Protein AF-A0A0C9RS39-F1 (afdb_monomer_lite)

Structure (mmCIF, N/CA/C/O backbone):
data_AF-A0A0C9RS39-F1
#
_entry.id   AF-A0A0C9RS39-F1
#
loop_
_atom_site.group_PDB
_atom_site.id
_atom_site.type_symbol
_atom_site.label_atom_id
_atom_site.label_alt_id
_atom_site.label_comp_id
_atom_site.label_asym_id
_atom_site.label_entity_id
_atom_site.label_seq_id
_atom_site.pdbx_PDB_ins_code
_atom_site.Cartn_x
_atom_site.Cartn_y
_atom_site.Cartn_z
_atom_site.occupancy
_atom_site.B_iso_or_equiv
_atom_site.auth_seq_id
_atom_site.auth_comp_id
_atom_site.auth_asym_id
_atom_site.auth_atom_id
_atom_site.pdbx_PDB_model_num
ATOM 1 N N . PHE A 1 1 ? -36.075 1.864 20.913 1.00 51.53 1 PHE A N 1
ATOM 2 C CA . PHE A 1 1 ? -35.575 1.279 22.172 1.00 51.53 1 PHE A CA 1
ATOM 3 C C . PHE A 1 1 ? -34.603 2.261 22.805 1.00 51.53 1 PHE A C 1
ATOM 5 O O . PHE A 1 1 ? -33.706 2.711 22.101 1.00 51.53 1 PHE A O 1
ATOM 12 N N . SER A 1 2 ? -34.822 2.663 24.062 1.00 72.00 2 SER A N 1
ATOM 13 C CA . SER A 1 2 ? -33.931 3.601 24.761 1.00 72.00 2 SER A CA 1
ATOM 14 C C . SER A 1 2 ? -32.794 2.832 25.431 1.00 72.00 2 SER A C 1
ATOM 16 O O . SER A 1 2 ? -33.039 1.913 26.204 1.00 72.00 2 SER A O 1
ATOM 18 N N . LEU A 1 3 ? -31.547 3.194 25.126 1.00 74.69 3 LEU A N 1
ATOM 19 C CA . LEU A 1 3 ? -30.353 2.599 25.745 1.00 74.69 3 LEU A CA 1
ATOM 20 C C . LEU A 1 3 ? -30.045 3.227 27.116 1.00 74.69 3 LEU A C 1
ATOM 22 O O . LEU A 1 3 ? -29.186 2.742 27.846 1.00 74.69 3 LEU A O 1
ATOM 26 N N . GLU A 1 4 ? -30.758 4.294 27.486 1.00 72.69 4 GLU A N 1
ATOM 27 C CA . GLU A 1 4 ? -30.531 5.074 28.711 1.00 72.69 4 GLU A CA 1
ATOM 28 C C . GLU A 1 4 ? -30.928 4.336 30.000 1.00 72.69 4 GLU A C 1
ATOM 30 O O . GLU A 1 4 ? -30.542 4.741 31.101 1.00 72.69 4 GLU A O 1
ATOM 35 N N . GLU A 1 5 ? -31.668 3.234 29.873 1.00 73.75 5 GLU A N 1
ATOM 36 C CA . GLU A 1 5 ? -32.072 2.377 30.992 1.00 73.75 5 GLU A CA 1
ATOM 37 C C . GLU A 1 5 ? -30.906 1.511 31.509 1.00 73.75 5 GLU A C 1
ATOM 39 O O . GLU A 1 5 ? -30.880 1.137 32.681 1.00 73.75 5 GLU A O 1
ATOM 44 N N . TYR A 1 6 ? -29.879 1.278 30.683 1.00 73.31 6 TYR A N 1
ATOM 45 C CA . TYR A 1 6 ? -28.707 0.460 31.012 1.00 73.31 6 TYR A CA 1
ATOM 46 C C . TYR A 1 6 ? -27.634 1.299 31.722 1.00 73.31 6 TYR A C 1
ATOM 48 O O . TYR A 1 6 ? -26.642 1.741 31.129 1.00 73.31 6 TYR A O 1
ATOM 56 N N . LYS A 1 7 ? -27.843 1.557 33.019 1.00 76.81 7 LYS A N 1
ATOM 57 C CA . LYS A 1 7 ? -26.974 2.447 33.812 1.00 76.81 7 LYS A CA 1
ATOM 58 C C . LYS A 1 7 ? -25.771 1.734 34.423 1.00 76.81 7 LYS A C 1
ATOM 60 O O . LYS A 1 7 ? -24.690 2.328 34.473 1.00 76.81 7 LYS A O 1
ATOM 65 N N . SER A 1 8 ? -25.926 0.489 34.878 1.00 84.75 8 SER A N 1
ATOM 66 C CA . SER A 1 8 ? -24.838 -0.224 35.553 1.00 84.75 8 SER A CA 1
ATOM 67 C C . SER A 1 8 ? -23.840 -0.836 34.563 1.00 84.75 8 SER A C 1
ATOM 69 O O . SER A 1 8 ? -24.137 -1.061 33.390 1.00 84.75 8 SER A O 1
ATOM 71 N N . LEU A 1 9 ? -22.622 -1.117 35.038 1.00 81.50 9 LEU A N 1
ATOM 72 C CA . LEU A 1 9 ? -21.605 -1.809 34.239 1.00 81.50 9 LEU A CA 1
ATOM 73 C C . LEU A 1 9 ? -22.062 -3.221 33.837 1.00 81.50 9 LEU A C 1
ATOM 75 O O . LEU A 1 9 ? -21.747 -3.674 32.740 1.00 81.50 9 LEU A O 1
ATOM 79 N N . VAL A 1 10 ? -22.804 -3.896 34.719 1.00 85.38 10 VAL A N 1
ATOM 80 C CA . VAL A 1 10 ? -23.335 -5.244 34.483 1.00 85.38 10 VAL A CA 1
ATOM 81 C C . VAL A 1 10 ? -24.375 -5.205 33.369 1.00 85.38 10 VAL A C 1
ATOM 83 O O . VAL A 1 10 ? -24.269 -5.981 32.425 1.00 85.38 10 VAL A O 1
ATOM 86 N N . ASP A 1 11 ? -25.294 -4.238 33.411 1.00 87.50 11 ASP A N 1
ATOM 87 C CA . ASP A 1 11 ? -26.327 -4.074 32.381 1.00 87.50 11 ASP A CA 1
ATOM 88 C C . ASP A 1 11 ? -25.699 -3.801 31.012 1.00 87.50 11 ASP A C 1
ATOM 90 O O . ASP A 1 11 ? -26.093 -4.393 30.012 1.00 87.50 11 ASP A O 1
ATOM 94 N N . LYS A 1 12 ? -24.662 -2.955 30.970 1.00 88.56 12 LYS A N 1
ATOM 95 C CA . LYS A 1 12 ? -23.914 -2.651 29.741 1.00 88.56 12 LYS A CA 1
ATOM 96 C C . LYS A 1 12 ? -23.164 -3.862 29.191 1.00 88.56 12 LYS A C 1
ATOM 98 O O . LYS A 1 12 ? -23.100 -4.027 27.975 1.00 88.56 12 LYS A O 1
ATOM 103 N N . LYS A 1 13 ? -22.609 -4.709 30.064 1.00 89.44 13 LYS A N 1
ATOM 104 C CA . LYS A 1 13 ? -21.942 -5.957 29.669 1.00 89.44 13 LYS A CA 1
ATOM 105 C C . LYS A 1 13 ? -22.950 -6.945 29.081 1.00 89.44 13 LYS A C 1
ATOM 107 O O . LYS A 1 13 ? -22.744 -7.412 27.967 1.00 89.44 13 LYS A O 1
ATOM 112 N N . SER A 1 14 ? -24.064 -7.171 29.776 1.00 90.19 14 SER A N 1
ATOM 113 C CA . SER A 1 14 ? -25.147 -8.047 29.317 1.00 90.19 14 SER A CA 1
ATOM 114 C C . SER A 1 14 ? -25.767 -7.563 28.006 1.00 90.19 14 SER A C 1
ATOM 116 O O . SER A 1 14 ? -26.040 -8.369 27.122 1.00 90.19 14 SER A O 1
ATOM 118 N N . LEU A 1 15 ? -25.947 -6.249 27.846 1.00 91.62 15 LEU A N 1
ATOM 119 C CA . LEU A 1 15 ? -26.448 -5.649 26.611 1.00 91.62 15 LEU A CA 1
ATOM 120 C C . LEU A 1 15 ? -25.491 -5.882 25.436 1.00 91.62 15 LEU A C 1
ATOM 122 O O . LEU A 1 15 ? -25.935 -6.208 24.337 1.00 91.62 15 LEU A O 1
ATOM 126 N N . LEU A 1 16 ? -24.183 -5.734 25.662 1.00 91.81 16 LEU A N 1
ATOM 127 C CA . LEU A 1 16 ? -23.173 -6.000 24.641 1.00 91.81 16 LEU A CA 1
ATOM 128 C C . LEU A 1 16 ? -23.126 -7.488 24.270 1.00 91.81 16 LEU A C 1
ATOM 130 O O . LEU A 1 16 ? -23.078 -7.810 23.087 1.00 91.81 16 LEU A O 1
ATOM 134 N N . ASP A 1 17 ? -23.206 -8.383 25.255 1.00 92.88 17 ASP A N 1
ATOM 135 C CA . ASP A 1 17 ? -23.253 -9.832 25.028 1.00 92.88 17 ASP A CA 1
ATOM 136 C C . ASP A 1 17 ? -24.509 -10.240 24.241 1.00 92.88 17 ASP A C 1
ATOM 138 O O . ASP A 1 17 ? -24.419 -11.018 23.291 1.00 92.88 17 ASP A O 1
ATOM 142 N N . ALA A 1 18 ? -25.667 -9.655 24.562 1.00 91.81 18 ALA A N 1
ATOM 143 C CA . ALA A 1 18 ? -26.906 -9.874 23.820 1.00 91.81 18 ALA A CA 1
ATOM 144 C C . ALA A 1 18 ? -26.825 -9.345 22.377 1.00 91.81 18 ALA A C 1
ATOM 146 O O . ALA A 1 18 ? -27.299 -10.004 21.449 1.00 91.81 18 ALA A O 1
ATOM 147 N N . ALA A 1 19 ? -26.198 -8.184 22.164 1.00 92.69 19 ALA A N 1
ATOM 148 C CA . ALA A 1 19 ? -25.992 -7.635 20.827 1.00 92.69 19 ALA A CA 1
ATOM 149 C C . ALA A 1 19 ? -25.075 -8.532 19.983 1.00 92.69 19 ALA A C 1
ATOM 151 O O . ALA A 1 19 ? -25.395 -8.805 18.827 1.00 92.69 19 ALA A O 1
ATOM 152 N N . ILE A 1 20 ? -23.989 -9.052 20.564 1.00 93.31 20 ILE A N 1
ATOM 153 C CA . ILE A 1 20 ? -23.100 -10.012 19.892 1.00 93.31 20 ILE A CA 1
ATOM 154 C C . ILE A 1 20 ? -23.863 -11.298 19.553 1.00 93.31 20 ILE A C 1
ATOM 156 O O . ILE A 1 20 ? -23.821 -11.745 18.409 1.00 93.31 20 ILE A O 1
ATOM 160 N N . ALA A 1 21 ? -24.631 -11.844 20.502 1.00 93.62 21 ALA A N 1
ATOM 161 C CA . ALA A 1 21 ? -25.434 -13.050 20.291 1.00 93.62 21 ALA A CA 1
ATOM 162 C C . ALA A 1 21 ? -26.499 -12.886 19.191 1.00 93.62 21 ALA A C 1
ATOM 164 O O . ALA A 1 21 ? -26.874 -13.865 18.549 1.00 93.62 21 ALA A O 1
ATOM 165 N N . SER A 1 22 ? -26.968 -11.658 18.943 1.00 92.38 22 SER A N 1
ATOM 166 C CA . SER A 1 22 ? -27.910 -11.371 17.854 1.00 92.38 22 SER A CA 1
ATOM 167 C C . SER A 1 22 ? -27.291 -11.474 16.454 1.00 92.38 22 SER A C 1
ATOM 169 O O . SER A 1 22 ? -28.028 -11.564 15.475 1.00 92.38 22 SER A O 1
ATOM 171 N N . GLY A 1 23 ? -25.957 -11.405 16.336 1.00 88.94 23 GLY A N 1
ATOM 172 C CA . GLY A 1 23 ? -25.239 -11.398 15.056 1.00 88.94 23 GLY A CA 1
ATOM 173 C C . GLY A 1 23 ? -25.479 -10.158 14.181 1.00 88.94 23 GLY A C 1
ATOM 174 O O . GLY A 1 23 ? -24.976 -10.094 13.061 1.00 88.94 23 GLY A O 1
ATOM 175 N N . ASN A 1 24 ? -26.239 -9.166 14.655 1.00 91.81 24 ASN A N 1
ATOM 176 C CA . ASN A 1 24 ? -26.554 -7.962 13.895 1.00 91.81 24 ASN A CA 1
ATOM 177 C C . ASN A 1 24 ? -25.464 -6.892 14.093 1.00 91.81 24 ASN A C 1
ATOM 179 O O . ASN A 1 24 ? -25.336 -6.313 15.172 1.00 91.81 24 ASN A O 1
ATOM 183 N N . GLY A 1 25 ? -24.709 -6.601 13.028 1.00 89.94 25 GLY A N 1
ATOM 184 C CA . GLY A 1 25 ? -23.614 -5.624 13.046 1.00 89.94 25 GLY A CA 1
ATOM 185 C C . GLY A 1 25 ? -24.035 -4.209 13.457 1.00 89.94 25 GLY A C 1
ATOM 186 O O . GLY A 1 25 ? -23.303 -3.555 14.200 1.00 89.94 25 GLY A O 1
ATOM 187 N N . ASP A 1 26 ? -25.230 -3.760 13.064 1.00 91.75 26 ASP A N 1
ATOM 188 C CA . ASP A 1 26 ? -25.754 -2.444 13.448 1.00 91.75 26 ASP A CA 1
ATOM 189 C C . ASP A 1 26 ? -26.098 -2.406 14.938 1.00 91.75 26 ASP A C 1
ATOM 191 O O . ASP A 1 26 ? -25.782 -1.436 15.630 1.00 91.75 26 ASP A O 1
ATOM 195 N N . ALA A 1 27 ? -26.696 -3.482 15.460 1.00 92.69 27 ALA A N 1
ATOM 196 C CA . ALA A 1 27 ? -27.004 -3.600 16.883 1.00 92.69 27 ALA A CA 1
ATOM 197 C C . ALA A 1 27 ? -25.723 -3.607 17.730 1.00 92.69 27 ALA A C 1
ATOM 199 O O . ALA A 1 27 ? -25.635 -2.881 18.724 1.00 92.69 27 ALA A O 1
ATOM 200 N N . ILE A 1 28 ? -24.709 -4.368 17.303 1.00 94.38 28 ILE A N 1
ATOM 201 C CA . ILE A 1 28 ? -23.386 -4.392 17.937 1.00 94.38 28 ILE A CA 1
ATOM 202 C C . ILE A 1 28 ? -22.782 -2.985 17.926 1.00 94.38 28 ILE A C 1
ATOM 204 O O . ILE A 1 28 ? -22.379 -2.493 18.979 1.00 94.38 28 ILE A O 1
ATOM 208 N N . LEU A 1 29 ? -22.768 -2.304 16.776 1.00 94.25 29 LEU A N 1
ATOM 209 C CA . LEU A 1 29 ? -22.191 -0.967 16.654 1.00 94.25 29 LEU A CA 1
ATOM 210 C C . LEU A 1 29 ? -22.893 0.052 17.559 1.00 94.25 29 LEU A C 1
ATOM 212 O O . LEU A 1 29 ? -22.227 0.804 18.269 1.00 94.25 29 LEU A O 1
ATOM 216 N N . ILE A 1 30 ? -24.227 0.069 17.563 1.00 92.81 30 ILE A N 1
ATOM 217 C CA . ILE A 1 30 ? -25.024 0.981 18.393 1.00 92.81 30 ILE A CA 1
ATOM 218 C C . ILE A 1 30 ? -24.679 0.803 19.876 1.00 92.81 30 ILE A C 1
ATOM 220 O O . ILE A 1 30 ? -24.438 1.788 20.581 1.00 92.81 30 ILE A O 1
ATOM 224 N N . VAL A 1 31 ? -24.615 -0.445 20.348 1.00 92.62 31 VAL A N 1
ATOM 225 C CA . VAL A 1 31 ? -24.281 -0.741 21.746 1.00 92.62 31 VAL A CA 1
ATOM 226 C C . VAL A 1 31 ? -22.828 -0.389 22.048 1.00 92.62 31 VAL A C 1
ATOM 228 O O . VAL A 1 31 ? -22.558 0.219 23.082 1.00 92.62 31 VAL A O 1
ATOM 231 N N . VAL A 1 32 ? -21.893 -0.688 21.145 1.00 93.19 32 VAL A N 1
ATOM 232 C CA . VAL A 1 32 ? -20.484 -0.307 21.302 1.00 93.19 32 VAL A CA 1
ATOM 233 C C . VAL A 1 32 ? -20.339 1.208 21.439 1.00 93.19 32 VAL A C 1
ATOM 235 O O . VAL A 1 32 ? -19.703 1.660 22.386 1.00 93.19 32 VAL A O 1
ATOM 238 N N . LEU A 1 33 ? -20.972 2.002 20.569 1.00 92.38 33 LEU A N 1
ATOM 239 C CA . LEU A 1 33 ? -20.925 3.468 20.639 1.00 92.38 33 LEU A CA 1
ATOM 240 C C . LEU A 1 33 ? -21.528 4.008 21.941 1.00 92.38 33 LEU A C 1
ATOM 242 O O . LEU A 1 33 ? -21.026 4.976 22.515 1.00 92.38 33 LEU A O 1
ATOM 246 N N . PHE A 1 34 ? -22.593 3.378 22.435 1.00 91.44 34 PHE A N 1
ATOM 247 C CA . PHE A 1 34 ? -23.165 3.712 23.735 1.00 91.44 34 PHE A CA 1
ATOM 248 C C . PHE A 1 34 ? -22.192 3.401 24.883 1.00 91.44 34 PHE A C 1
ATOM 250 O O . PHE A 1 34 ? -21.989 4.232 25.772 1.00 91.44 34 PHE A O 1
ATOM 257 N N . VAL A 1 35 ? -21.548 2.233 24.860 1.00 90.38 35 VAL A N 1
ATOM 258 C CA . VAL A 1 35 ? -20.578 1.808 25.879 1.00 90.38 35 VAL A CA 1
ATOM 259 C C . VAL A 1 35 ? -19.344 2.714 25.875 1.00 90.38 35 VAL A C 1
ATOM 261 O O . VAL A 1 35 ? -18.940 3.176 26.944 1.00 90.38 35 VAL A O 1
ATOM 264 N N . THR A 1 36 ? -18.780 3.034 24.707 1.00 89.56 36 THR A N 1
ATOM 265 C CA . THR A 1 36 ? -17.599 3.906 24.599 1.00 89.56 36 THR A CA 1
ATOM 266 C C . THR A 1 36 ? -17.895 5.349 25.003 1.00 89.56 36 THR A C 1
ATOM 268 O O . THR A 1 36 ? -17.044 5.989 25.614 1.00 89.56 36 THR A O 1
ATOM 271 N N . LYS A 1 37 ? -19.111 5.851 24.750 1.00 89.75 37 LYS A N 1
ATOM 272 C CA . LYS A 1 37 ? -19.534 7.198 25.167 1.00 89.75 37 LYS A CA 1
ATOM 273 C C . LYS A 1 37 ? -19.829 7.309 26.666 1.00 89.75 37 LYS A C 1
ATOM 275 O O . LYS A 1 37 ? -19.709 8.394 27.231 1.00 89.75 37 LYS A O 1
ATOM 280 N N . THR A 1 38 ? -20.263 6.225 27.309 1.00 87.94 38 THR A N 1
ATOM 281 C CA . THR A 1 38 ? -20.783 6.270 28.690 1.00 87.94 38 THR A CA 1
ATOM 282 C C . THR A 1 38 ? -19.871 5.644 29.743 1.00 87.94 38 THR A C 1
ATOM 284 O O . THR A 1 38 ? -20.169 5.755 30.934 1.00 87.94 38 THR A O 1
ATOM 287 N N . LEU A 1 39 ? -18.789 4.967 29.353 1.00 87.25 39 LEU A N 1
ATOM 288 C CA . LEU A 1 39 ? -17.790 4.414 30.269 1.00 87.25 39 LEU A CA 1
ATOM 289 C C . LEU A 1 39 ? -16.461 5.164 30.174 1.00 87.25 39 LEU A C 1
ATOM 291 O O . LEU A 1 39 ? -16.152 5.813 29.181 1.00 87.25 39 LEU A O 1
ATOM 295 N N . LYS A 1 40 ? -15.633 5.030 31.219 1.00 87.00 40 LYS A N 1
ATOM 296 C CA . LYS A 1 40 ? -14.242 5.498 31.165 1.00 87.00 40 LYS A CA 1
ATOM 297 C C . LYS A 1 40 ? -13.490 4.743 30.054 1.00 87.00 40 LYS A C 1
ATOM 299 O O . LYS A 1 40 ? -13.663 3.523 29.975 1.00 87.00 40 LYS A O 1
ATOM 304 N N . PRO A 1 41 ? -12.601 5.401 29.284 1.00 84.44 41 PRO A N 1
ATOM 305 C CA . PRO A 1 41 ? -11.911 4.790 28.144 1.00 84.44 41 PRO A CA 1
ATOM 306 C C . PRO A 1 41 ? -11.247 3.443 28.460 1.00 84.44 41 PRO A C 1
ATOM 308 O O . PRO A 1 41 ? -11.479 2.466 27.757 1.00 84.44 41 PRO A O 1
ATOM 311 N N . ALA A 1 42 ? -10.529 3.352 29.584 1.00 84.38 42 ALA A N 1
ATOM 312 C CA . ALA A 1 42 ? -9.865 2.119 30.014 1.00 84.38 42 ALA A CA 1
ATOM 313 C C . ALA A 1 42 ? -10.839 0.949 30.273 1.00 84.38 42 ALA A C 1
ATOM 315 O O . ALA A 1 42 ? -10.526 -0.205 29.986 1.00 84.38 42 ALA A O 1
ATOM 316 N N . LEU A 1 43 ? -12.037 1.232 30.800 1.00 86.31 43 LEU A N 1
ATOM 317 C CA . LEU A 1 43 ? -13.057 0.206 31.045 1.00 86.31 43 LEU A CA 1
ATOM 318 C C . LEU A 1 43 ? -13.726 -0.239 29.744 1.00 86.31 43 LEU A C 1
ATOM 320 O O . LEU A 1 43 ? -13.922 -1.436 29.546 1.00 86.31 43 LEU A O 1
ATOM 324 N N . ALA A 1 44 ? -14.046 0.706 28.856 1.00 86.75 44 ALA A N 1
ATOM 325 C CA . ALA A 1 44 ? -14.604 0.396 27.543 1.00 86.75 44 ALA A CA 1
ATOM 326 C C . ALA A 1 44 ? -13.628 -0.456 26.716 1.00 86.75 44 ALA A C 1
ATOM 328 O O . ALA A 1 44 ? -14.018 -1.479 26.162 1.00 86.75 44 ALA A O 1
ATOM 329 N N . GLN A 1 45 ? -12.344 -0.091 26.711 1.00 84.81 45 GLN A N 1
ATOM 330 C CA . GLN A 1 45 ? -11.295 -0.858 26.042 1.00 84.81 45 GLN A CA 1
ATOM 331 C C . GLN A 1 45 ? -11.192 -2.273 26.602 1.00 84.81 45 GLN A C 1
ATOM 333 O O . GLN A 1 45 ? -11.230 -3.223 25.830 1.00 84.81 45 GLN A O 1
ATOM 338 N N . ARG A 1 46 ? -11.148 -2.440 27.931 1.00 87.25 46 ARG A N 1
ATOM 339 C CA . ARG A 1 46 ? -11.121 -3.771 28.554 1.00 87.25 46 ARG A CA 1
ATOM 340 C C . ARG A 1 46 ? -12.325 -4.629 28.162 1.00 87.25 46 ARG A C 1
ATOM 342 O O . ARG A 1 46 ? -12.146 -5.797 27.835 1.00 87.25 46 ARG A O 1
ATOM 349 N N . LEU A 1 47 ? -13.529 -4.055 28.146 1.00 89.69 47 LEU A N 1
ATOM 350 C CA . LEU A 1 47 ? -14.740 -4.772 27.732 1.00 89.69 47 LEU A CA 1
ATOM 351 C C . LEU A 1 47 ? -14.678 -5.244 26.277 1.00 89.69 47 LEU A C 1
ATOM 353 O O . LEU A 1 47 ? -15.102 -6.363 25.990 1.00 89.69 47 LEU A O 1
ATOM 357 N N . LEU A 1 48 ? -14.153 -4.404 25.383 1.00 89.44 48 LEU A N 1
ATOM 358 C CA . LEU A 1 48 ? -13.982 -4.734 23.970 1.00 89.44 48 LEU A CA 1
ATOM 359 C C . LEU A 1 48 ? -12.834 -5.732 23.742 1.00 89.44 48 LEU A C 1
ATOM 361 O O . LEU A 1 48 ? -12.937 -6.574 22.860 1.00 89.44 48 LEU A O 1
ATOM 365 N N . MET A 1 49 ? -11.762 -5.691 24.544 1.00 85.75 49 MET A N 1
ATOM 366 C CA . MET A 1 49 ? -10.675 -6.682 24.478 1.00 85.75 49 MET A CA 1
ATOM 367 C C . MET A 1 49 ? -11.169 -8.105 24.753 1.00 85.75 49 MET A C 1
ATOM 369 O O . MET A 1 49 ? -10.700 -9.047 24.127 1.00 85.75 49 MET A O 1
ATOM 373 N N . GLU A 1 50 ? -12.140 -8.260 25.651 1.00 88.94 50 GLU A N 1
ATOM 374 C CA . GLU A 1 50 ? -12.762 -9.555 25.953 1.00 88.94 50 GLU A CA 1
ATOM 375 C C . GLU A 1 50 ? -13.708 -10.051 24.835 1.00 88.94 50 GLU A C 1
ATOM 377 O O . GLU A 1 50 ? -14.176 -11.185 24.901 1.00 88.94 50 GLU A O 1
ATOM 382 N N . ARG A 1 51 ? -14.036 -9.212 23.837 1.00 91.56 51 ARG A N 1
ATOM 383 C CA . ARG A 1 51 ? -15.099 -9.446 22.840 1.00 91.56 51 ARG A CA 1
ATOM 384 C C . ARG A 1 51 ? -14.635 -9.075 21.423 1.00 91.56 51 ARG A C 1
ATOM 386 O O . ARG A 1 51 ? -14.915 -7.965 20.959 1.00 91.56 51 ARG A O 1
ATOM 393 N N . PRO A 1 52 ? -13.960 -9.992 20.706 1.00 88.44 52 PRO A N 1
ATOM 394 C CA . PRO A 1 52 ? -13.358 -9.694 19.406 1.00 88.44 52 PRO A CA 1
ATOM 395 C C . PRO A 1 52 ? -14.375 -9.241 18.348 1.00 88.44 52 PRO A C 1
ATOM 397 O O . PRO A 1 52 ? -14.055 -8.358 17.557 1.00 88.44 52 PRO A O 1
ATOM 400 N N . ASP A 1 53 ? -15.606 -9.758 18.359 1.00 90.12 53 ASP A N 1
ATOM 401 C CA . ASP A 1 53 ? -16.633 -9.388 17.371 1.00 90.12 53 ASP A CA 1
ATOM 402 C C . ASP A 1 53 ? -17.048 -7.918 17.490 1.00 90.12 53 ASP A C 1
ATOM 404 O O . ASP A 1 53 ? -17.007 -7.166 16.515 1.00 90.12 53 ASP A O 1
ATOM 408 N N . ALA A 1 54 ? -17.363 -7.476 18.711 1.00 92.56 54 ALA A N 1
ATOM 409 C CA . ALA A 1 54 ? -17.659 -6.074 18.994 1.00 92.56 54 ALA A CA 1
ATOM 410 C C . ALA A 1 54 ? -16.468 -5.167 18.672 1.00 92.56 54 ALA A C 1
ATOM 412 O O . ALA A 1 54 ? -16.643 -4.061 18.156 1.00 92.56 54 ALA A O 1
ATOM 413 N N . MET A 1 55 ? -15.253 -5.651 18.934 1.00 89.94 55 MET A N 1
ATOM 414 C CA . MET A 1 55 ? -14.037 -4.922 18.615 1.00 89.94 55 MET A CA 1
ATOM 415 C C . MET A 1 55 ? -13.853 -4.733 17.108 1.00 89.94 55 MET A C 1
ATOM 417 O O . MET A 1 55 ? -13.590 -3.620 16.659 1.00 89.94 55 MET A O 1
ATOM 421 N N . ASN A 1 56 ? -14.031 -5.788 16.314 1.00 90.25 56 ASN A N 1
ATOM 422 C CA . ASN A 1 56 ? -13.888 -5.730 14.860 1.00 90.25 56 ASN A CA 1
ATOM 423 C C . ASN A 1 56 ? -14.914 -4.775 14.234 1.00 90.25 56 ASN A C 1
ATOM 425 O O . ASN A 1 56 ? -14.557 -3.976 13.365 1.00 90.25 56 ASN A O 1
ATOM 429 N N . VAL A 1 57 ? -16.160 -4.791 14.723 1.00 92.50 57 VAL A N 1
ATOM 430 C CA . VAL A 1 57 ? -17.193 -3.822 14.315 1.00 92.50 57 VAL A CA 1
ATOM 431 C C . VAL A 1 57 ? -16.769 -2.394 14.667 1.00 92.50 57 VAL A C 1
ATOM 433 O O . VAL A 1 57 ? -16.924 -1.484 13.850 1.00 92.50 57 VAL A O 1
ATOM 436 N N . TYR A 1 58 ? -16.172 -2.185 15.844 1.00 92.50 58 TYR A N 1
ATOM 437 C CA . TYR A 1 58 ? -15.693 -0.865 16.246 1.00 92.50 58 TYR A CA 1
ATOM 438 C C . TYR A 1 58 ? -14.516 -0.374 15.398 1.00 92.50 58 TYR A C 1
ATOM 440 O O . TYR A 1 58 ? -14.544 0.754 14.913 1.00 92.50 58 TYR A O 1
ATOM 448 N N . VAL A 1 59 ? -13.511 -1.220 15.156 1.00 90.94 59 VAL A N 1
ATOM 449 C CA . VAL A 1 59 ? -12.367 -0.901 14.284 1.00 90.94 59 VAL A CA 1
ATOM 450 C C . VAL A 1 59 ? -12.848 -0.572 12.873 1.00 90.94 59 VAL A C 1
ATOM 452 O O . VAL A 1 59 ? -12.370 0.392 12.268 1.00 90.94 59 VAL A O 1
ATOM 455 N N . HIS A 1 60 ? -13.832 -1.312 12.357 1.00 90.75 60 HIS A N 1
ATOM 456 C CA . HIS A 1 60 ? -14.443 -1.017 11.066 1.00 90.75 60 HIS A CA 1
ATOM 457 C C . HIS A 1 60 ? -15.133 0.357 11.059 1.00 90.75 60 HIS A C 1
ATOM 459 O O . HIS A 1 60 ? -14.901 1.163 10.156 1.00 90.75 60 HIS A O 1
ATOM 465 N N . TYR A 1 61 ? -15.917 0.675 12.093 1.00 92.88 61 TYR A N 1
ATOM 466 C CA . TYR A 1 61 ? -16.522 1.999 12.252 1.00 92.88 61 TYR A CA 1
ATOM 467 C C . TYR A 1 61 ? -15.471 3.118 12.322 1.00 92.88 61 TYR A C 1
ATOM 469 O O . TYR A 1 61 ? -15.572 4.110 11.604 1.00 92.88 61 TYR A O 1
ATOM 477 N N . LEU A 1 62 ? -14.418 2.958 13.123 1.00 91.19 62 LEU A N 1
ATOM 478 C CA . LEU A 1 62 ? -13.344 3.949 13.208 1.00 91.19 62 LEU A CA 1
ATOM 479 C C . LEU A 1 62 ? -12.618 4.120 11.866 1.00 91.19 62 LEU A C 1
ATOM 481 O O . LEU A 1 62 ? -12.251 5.239 11.501 1.00 91.19 62 LEU A O 1
ATOM 485 N N . SER A 1 63 ? -12.463 3.031 11.105 1.00 90.06 63 SER A N 1
ATOM 486 C CA . SER A 1 63 ? -11.848 3.046 9.774 1.00 90.06 63 SER A CA 1
ATOM 487 C C . SER A 1 63 ? -12.683 3.850 8.778 1.00 90.06 63 SER A C 1
ATOM 489 O O . SER A 1 63 ? -12.127 4.652 8.031 1.00 90.06 63 SER A O 1
ATOM 491 N N . THR A 1 64 ? -14.014 3.708 8.799 1.00 90.12 64 THR A N 1
ATOM 492 C CA . THR A 1 64 ? -14.913 4.506 7.939 1.00 90.12 64 THR A CA 1
ATOM 493 C C . THR A 1 64 ? -14.960 5.980 8.348 1.00 90.12 64 THR A C 1
ATOM 495 O O . THR A 1 64 ? -15.161 6.850 7.503 1.00 90.12 64 THR A O 1
ATOM 498 N N . ARG A 1 65 ? -14.715 6.284 9.627 1.00 90.44 65 ARG A N 1
ATOM 499 C CA . ARG A 1 65 ? -14.606 7.652 10.161 1.00 90.44 65 ARG A CA 1
ATOM 500 C C . ARG A 1 65 ? -13.206 8.264 10.039 1.00 90.44 65 ARG A C 1
ATOM 502 O O . ARG A 1 65 ? -13.031 9.420 10.414 1.00 90.44 65 ARG A O 1
ATOM 509 N N . LEU A 1 66 ? -12.222 7.517 9.529 1.00 87.88 66 LEU A N 1
ATOM 510 C CA . LEU A 1 66 ? -10.812 7.922 9.419 1.00 87.88 66 LEU A CA 1
ATOM 511 C C . LEU A 1 66 ? -10.158 8.287 10.768 1.00 87.88 66 LEU A C 1
ATOM 513 O O . LEU A 1 66 ? -9.220 9.085 10.825 1.00 87.88 66 LEU A O 1
ATOM 517 N N . MET A 1 67 ? -10.620 7.680 11.862 1.00 88.81 67 MET A N 1
ATOM 518 C CA . MET A 1 67 ? -10.130 7.928 13.223 1.00 88.81 67 MET A CA 1
ATOM 519 C C . MET A 1 67 ? -8.901 7.060 13.543 1.00 88.81 67 MET A C 1
ATOM 521 O O . MET A 1 67 ? -8.914 6.225 14.444 1.00 88.81 67 MET A O 1
ATOM 525 N N . LEU A 1 68 ? -7.818 7.253 12.782 1.00 87.06 68 LEU A N 1
ATOM 526 C CA . LEU A 1 68 ? -6.627 6.386 12.805 1.00 87.06 68 LEU A CA 1
ATOM 527 C C . LEU A 1 68 ? -5.905 6.332 14.156 1.00 87.06 68 LEU A C 1
ATOM 529 O O . LEU A 1 68 ? -5.370 5.289 14.525 1.00 87.06 68 LEU A O 1
ATOM 533 N N . ASN A 1 69 ? -5.889 7.438 14.902 1.00 87.75 69 ASN A N 1
ATOM 534 C CA . ASN A 1 69 ? -5.245 7.473 16.216 1.00 87.75 69 ASN A CA 1
ATOM 535 C C . ASN A 1 69 ? -5.955 6.520 17.187 1.00 87.75 69 ASN A C 1
ATOM 537 O O . ASN A 1 69 ? -5.300 5.719 17.839 1.00 87.75 69 ASN A O 1
ATOM 541 N N . GLU A 1 70 ? -7.291 6.527 17.194 1.00 86.62 70 GLU A N 1
ATOM 542 C CA . GLU A 1 70 ? -8.07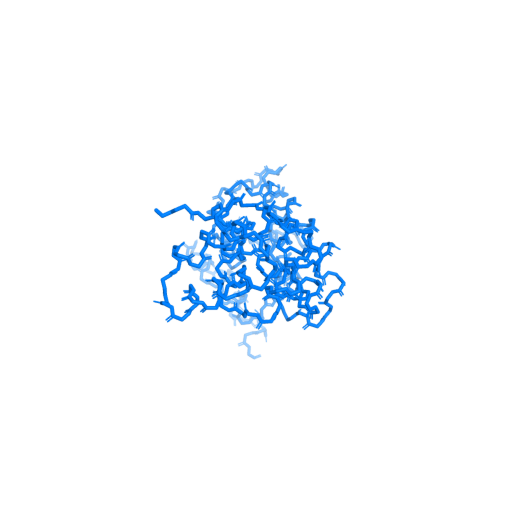3 5.642 18.061 1.00 86.62 70 GLU A CA 1
ATOM 543 C C . GLU A 1 70 ? -7.899 4.170 17.685 1.00 86.62 70 GLU A C 1
ATOM 545 O O . GLU A 1 70 ? -7.761 3.336 18.574 1.00 86.62 70 GLU A O 1
ATOM 550 N N . ILE A 1 71 ? -7.838 3.847 16.386 1.00 88.19 71 ILE A N 1
ATOM 551 C CA . ILE A 1 71 ? -7.522 2.488 15.908 1.00 88.19 71 ILE A CA 1
ATOM 552 C C . ILE A 1 71 ? -6.141 2.061 16.405 1.00 88.19 71 ILE A C 1
ATOM 554 O O . ILE A 1 71 ? -5.971 0.945 16.897 1.00 88.19 71 ILE A O 1
ATOM 558 N N . THR A 1 72 ? -5.160 2.957 16.276 1.00 88.56 72 THR A N 1
ATOM 559 C CA . THR A 1 72 ? -3.772 2.686 16.653 1.00 88.56 72 THR A CA 1
ATOM 560 C C . THR A 1 72 ? -3.658 2.416 18.139 1.00 88.56 72 THR A C 1
ATOM 562 O O . THR A 1 72 ? -3.085 1.398 18.519 1.00 88.56 72 THR A O 1
ATOM 565 N N . ASP A 1 73 ? -4.239 3.280 18.967 1.00 87.44 73 ASP A N 1
ATOM 566 C CA . ASP A 1 73 ? -4.229 3.132 20.419 1.00 87.44 73 ASP A CA 1
ATOM 567 C C . ASP A 1 73 ? -4.917 1.821 20.817 1.00 87.44 73 ASP A C 1
ATOM 569 O O . ASP A 1 73 ? -4.363 1.015 21.566 1.00 87.44 73 ASP A O 1
ATOM 573 N N . LEU A 1 74 ? -6.099 1.568 20.254 1.00 87.19 74 LEU A N 1
ATOM 574 C CA . LEU A 1 74 ? -6.919 0.407 20.568 1.00 87.19 74 LEU A CA 1
ATOM 575 C C . LEU A 1 74 ? -6.232 -0.923 20.229 1.00 87.19 74 LEU A C 1
ATOM 577 O O . LEU A 1 74 ? -6.246 -1.835 21.054 1.00 87.19 74 LEU A O 1
ATOM 581 N N . LEU A 1 75 ? -5.603 -1.031 19.057 1.00 87.69 75 LEU A N 1
ATOM 582 C CA . LEU A 1 75 ? -4.892 -2.243 18.643 1.00 87.69 75 LEU A CA 1
ATOM 583 C C . LEU A 1 75 ? -3.516 -2.367 19.319 1.00 87.69 75 LEU A C 1
ATOM 585 O O . LEU A 1 75 ? -3.108 -3.468 19.690 1.00 87.69 75 LEU A O 1
ATOM 589 N N . SER A 1 76 ? -2.819 -1.255 19.571 1.00 86.38 76 SER A N 1
ATOM 590 C CA . SER A 1 76 ? -1.526 -1.281 20.274 1.00 86.38 76 SER A CA 1
ATOM 591 C C . SER A 1 76 ? -1.678 -1.720 21.731 1.00 86.38 76 SER A C 1
ATOM 593 O O . SER A 1 76 ? -0.890 -2.536 22.205 1.00 86.38 76 SER A O 1
ATOM 595 N N . MET A 1 77 ? -2.724 -1.265 22.430 1.00 84.38 77 MET A N 1
ATOM 596 C CA . MET A 1 77 ? -3.016 -1.696 23.807 1.00 84.38 77 MET A CA 1
ATOM 597 C C . MET A 1 77 ? -3.360 -3.186 23.924 1.00 84.38 77 MET A C 1
ATOM 599 O O . MET A 1 77 ? -3.206 -3.763 24.997 1.00 84.38 77 MET A O 1
ATOM 603 N N . GLN A 1 78 ? -3.779 -3.823 22.830 1.00 82.12 78 GLN A N 1
ATOM 604 C CA . GLN A 1 78 ? -4.002 -5.270 22.762 1.00 82.12 78 GLN A CA 1
ATOM 605 C C . GLN A 1 78 ? -2.724 -6.076 22.506 1.00 82.12 78 GLN A C 1
ATOM 607 O O . GLN A 1 78 ? -2.793 -7.297 22.381 1.00 82.12 78 GLN A O 1
ATOM 612 N N . GLY A 1 79 ? -1.571 -5.420 22.364 1.00 84.56 79 GLY A N 1
ATOM 613 C CA . GLY A 1 79 ? -0.355 -6.080 21.899 1.00 84.56 79 GLY A CA 1
ATOM 614 C C . GLY A 1 79 ? -0.425 -6.475 20.421 1.00 84.56 79 GLY A C 1
ATOM 615 O O . GLY A 1 79 ? 0.263 -7.404 20.012 1.00 84.56 79 GLY A O 1
ATOM 616 N N . ARG A 1 80 ? -1.243 -5.779 19.612 1.00 87.56 80 ARG A N 1
ATOM 617 C CA . ARG A 1 80 ? -1.406 -6.013 18.165 1.00 87.56 80 ARG A CA 1
ATOM 618 C C . ARG A 1 80 ? -0.913 -4.821 17.321 1.00 87.56 80 ARG A C 1
ATOM 620 O O . ARG A 1 80 ? -1.677 -4.267 16.526 1.00 87.56 80 ARG A O 1
ATOM 627 N N . PRO A 1 81 ? 0.359 -4.393 17.455 1.00 88.25 81 PRO A N 1
ATOM 628 C CA . PRO A 1 81 ? 0.880 -3.225 16.739 1.00 88.25 81 PRO A CA 1
ATOM 629 C C . PRO A 1 81 ? 0.945 -3.430 15.216 1.00 88.25 81 PRO A C 1
ATOM 631 O O . PRO A 1 81 ? 0.767 -2.474 14.463 1.00 88.25 81 PRO A O 1
ATOM 634 N N . ILE A 1 82 ? 1.136 -4.670 14.750 1.00 90.94 82 ILE A N 1
ATOM 635 C CA . ILE A 1 82 ? 1.156 -4.997 13.315 1.00 90.94 82 ILE A CA 1
ATOM 636 C C . ILE A 1 82 ? -0.228 -4.767 12.696 1.00 90.94 82 ILE A C 1
ATOM 638 O O . ILE A 1 82 ? -0.342 -4.114 11.661 1.00 90.94 82 ILE A O 1
ATOM 642 N N . ASP A 1 83 ? -1.294 -5.211 13.364 1.00 89.88 83 ASP A N 1
ATOM 643 C CA . ASP A 1 83 ? -2.663 -4.997 12.882 1.00 89.88 83 ASP A CA 1
ATOM 644 C C . ASP A 1 83 ? -3.028 -3.508 12.858 1.00 89.88 83 ASP A C 1
ATOM 646 O O . ASP A 1 83 ? -3.716 -3.048 11.942 1.00 89.88 83 ASP A O 1
ATOM 650 N N . ALA A 1 84 ? -2.522 -2.735 13.826 1.00 90.94 84 ALA A N 1
ATOM 651 C CA . ALA A 1 84 ? -2.650 -1.280 13.837 1.00 90.94 84 ALA A CA 1
ATOM 652 C C . ALA A 1 84 ? -1.992 -0.642 12.606 1.00 90.94 84 ALA A C 1
ATOM 654 O O . ALA A 1 84 ? -2.606 0.180 11.921 1.00 90.94 84 ALA A O 1
ATOM 655 N N . ALA A 1 85 ? -0.752 -1.040 12.312 1.00 92.50 85 ALA A N 1
ATOM 656 C CA . ALA A 1 85 ? 0.006 -0.553 11.165 1.00 92.50 85 ALA A CA 1
ATOM 657 C C . ALA A 1 85 ? -0.691 -0.905 9.841 1.00 92.50 85 ALA A C 1
ATOM 659 O O . ALA A 1 85 ? -0.889 -0.034 8.992 1.00 92.50 85 ALA A O 1
ATOM 660 N N . MET A 1 86 ? -1.139 -2.154 9.692 1.00 93.50 86 MET A N 1
ATOM 661 C CA . MET A 1 86 ? -1.800 -2.643 8.480 1.00 93.50 86 MET A CA 1
ATOM 662 C C . MET A 1 86 ? -3.174 -2.010 8.252 1.00 93.50 86 MET A C 1
ATOM 664 O O . MET A 1 86 ? -3.511 -1.654 7.120 1.00 93.50 86 MET A O 1
ATOM 668 N N . THR A 1 87 ? -3.957 -1.809 9.315 1.00 91.56 87 THR A N 1
ATOM 669 C CA . THR A 1 87 ? -5.256 -1.124 9.217 1.00 91.56 87 THR A CA 1
ATOM 670 C C . THR A 1 87 ? -5.065 0.327 8.782 1.00 91.56 87 THR A C 1
ATOM 672 O O . THR A 1 87 ? -5.730 0.788 7.852 1.00 91.56 87 THR A O 1
ATOM 675 N N . ASN A 1 88 ? -4.101 1.031 9.381 1.00 92.31 88 ASN A N 1
ATOM 676 C CA . ASN A 1 88 ? -3.780 2.403 8.995 1.00 92.31 88 ASN A CA 1
ATOM 677 C C . ASN A 1 88 ? -3.284 2.495 7.552 1.00 92.31 88 ASN A C 1
ATOM 679 O O . ASN A 1 88 ? -3.748 3.364 6.813 1.00 92.31 88 ASN A O 1
ATOM 683 N N . LEU A 1 89 ? -2.387 1.596 7.136 1.00 94.06 89 LEU A N 1
ATOM 684 C CA . LEU A 1 89 ? -1.892 1.522 5.763 1.00 94.06 89 LEU A CA 1
ATOM 685 C C . LEU A 1 89 ? -3.052 1.387 4.768 1.00 94.06 89 LEU A C 1
ATOM 687 O O . LEU A 1 89 ? -3.147 2.159 3.813 1.00 94.06 89 LEU A O 1
ATOM 691 N N . ASN A 1 90 ? -3.972 0.457 5.029 1.00 92.88 90 ASN A N 1
ATOM 692 C CA . ASN A 1 90 ? -5.143 0.219 4.189 1.00 92.88 90 ASN A CA 1
ATOM 693 C C . ASN A 1 90 ? -6.038 1.467 4.096 1.00 92.88 90 ASN A C 1
ATOM 695 O O . ASN A 1 90 ? -6.392 1.905 2.999 1.00 92.88 90 ASN A O 1
ATOM 699 N N . VAL A 1 91 ? -6.343 2.096 5.234 1.00 92.88 91 VAL A N 1
ATOM 700 C CA . VAL A 1 91 ? -7.152 3.321 5.259 1.00 92.88 91 VAL A CA 1
ATOM 701 C C . VAL A 1 91 ? -6.454 4.465 4.516 1.00 92.88 91 VAL A C 1
ATOM 703 O O . VAL A 1 91 ? -7.120 5.191 3.775 1.00 92.88 91 VAL A O 1
ATOM 706 N N . ILE A 1 92 ? -5.134 4.623 4.660 1.00 93.06 92 ILE A N 1
ATOM 707 C CA . ILE A 1 92 ? -4.355 5.654 3.958 1.00 93.06 92 ILE A CA 1
ATOM 708 C C . ILE A 1 92 ? -4.451 5.467 2.443 1.00 93.06 92 ILE A C 1
ATOM 710 O O . ILE A 1 92 ? -4.809 6.429 1.759 1.00 93.06 92 ILE A O 1
ATOM 714 N N . ILE A 1 93 ? -4.179 4.255 1.945 1.00 92.06 93 ILE A N 1
ATOM 715 C CA . ILE A 1 93 ? -4.178 3.935 0.509 1.00 92.06 93 ILE A CA 1
ATOM 716 C C . ILE A 1 93 ? -5.578 4.124 -0.083 1.00 92.06 93 ILE A C 1
ATOM 718 O O . ILE A 1 93 ? -5.737 4.820 -1.081 1.00 92.06 93 ILE A O 1
ATOM 722 N N . ARG A 1 94 ? -6.624 3.593 0.564 1.00 90.50 94 ARG A N 1
ATOM 723 C CA . ARG A 1 94 ? -8.000 3.672 0.039 1.00 90.50 94 ARG A CA 1
ATOM 724 C C . ARG A 1 94 ? -8.565 5.088 -0.022 1.00 90.50 94 ARG A C 1
ATOM 726 O O . ARG A 1 94 ? -9.417 5.368 -0.860 1.00 90.50 94 ARG A O 1
ATOM 733 N N . ASN A 1 95 ? -8.134 5.970 0.879 1.00 90.44 95 ASN A N 1
ATOM 734 C CA . ASN A 1 95 ? -8.747 7.290 1.055 1.00 90.44 95 ASN A CA 1
ATOM 735 C C . ASN A 1 95 ? -7.867 8.454 0.580 1.00 90.44 95 ASN A C 1
ATOM 737 O O . ASN A 1 95 ? -8.248 9.613 0.751 1.00 90.44 95 ASN A O 1
ATOM 741 N N . THR A 1 96 ? -6.692 8.191 0.002 1.00 91.69 96 THR A N 1
ATOM 742 C CA . THR A 1 96 ? -5.777 9.249 -0.450 1.00 91.69 96 THR A CA 1
ATOM 743 C C . THR A 1 96 ? -5.440 9.065 -1.922 1.00 91.69 96 THR A C 1
ATOM 745 O O . THR A 1 96 ? -4.580 8.267 -2.262 1.00 91.69 96 THR A O 1
ATOM 748 N N . ARG A 1 97 ? -6.116 9.831 -2.788 1.00 88.62 97 ARG A N 1
ATOM 749 C CA . ARG A 1 97 ? -5.893 9.801 -4.246 1.00 88.62 97 ARG A CA 1
ATOM 750 C C . ARG A 1 97 ? -4.732 10.676 -4.712 1.00 88.62 97 ARG A C 1
ATOM 752 O O . ARG A 1 97 ? -4.120 10.393 -5.727 1.00 88.62 97 ARG A O 1
ATOM 759 N N . ASP A 1 98 ? -4.458 11.759 -3.991 1.00 90.81 98 ASP A N 1
ATOM 760 C CA . ASP A 1 98 ? -3.343 12.648 -4.312 1.00 90.81 98 ASP A CA 1
ATOM 761 C C . ASP A 1 98 ? -2.018 11.988 -3.912 1.00 90.81 98 ASP A C 1
ATOM 763 O O . ASP A 1 98 ? -1.787 11.748 -2.725 1.00 90.81 98 ASP A O 1
ATOM 767 N N . GLU A 1 99 ? -1.151 11.712 -4.890 1.00 89.62 99 GLU A N 1
ATOM 768 C CA . GLU A 1 99 ? 0.116 10.998 -4.679 1.00 89.62 99 GLU A CA 1
ATOM 769 C C . GLU A 1 99 ? 1.061 11.727 -3.712 1.00 89.62 99 GLU A C 1
ATOM 771 O O . GLU A 1 99 ? 1.745 11.094 -2.909 1.00 89.62 99 GLU A O 1
ATOM 776 N N . THR A 1 100 ? 1.069 13.064 -3.727 1.00 91.56 100 THR A N 1
ATOM 777 C CA . THR A 1 100 ? 1.950 13.862 -2.859 1.00 91.56 100 THR A CA 1
ATOM 778 C C . THR A 1 100 ? 1.528 13.726 -1.393 1.00 91.56 100 THR A C 1
ATOM 780 O O . THR A 1 100 ? 2.353 13.486 -0.507 1.00 91.56 100 THR A O 1
ATOM 783 N N . ARG A 1 101 ? 0.223 13.828 -1.120 1.00 94.00 101 ARG A N 1
ATOM 784 C CA . ARG A 1 101 ? -0.362 13.595 0.208 1.00 94.00 101 ARG A CA 1
ATOM 785 C C . ARG A 1 101 ? -0.248 12.133 0.623 1.00 94.00 101 ARG A C 1
ATOM 787 O O . ARG A 1 101 ? -0.036 11.864 1.806 1.00 94.00 101 ARG A O 1
ATOM 794 N N . LEU A 1 102 ? -0.404 11.200 -0.316 1.00 94.56 102 LEU A N 1
ATOM 795 C CA . LEU A 1 102 ? -0.245 9.769 -0.070 1.00 94.56 102 LEU A CA 1
ATOM 796 C C . LEU A 1 102 ? 1.178 9.475 0.406 1.00 94.56 102 LEU A C 1
ATOM 798 O O . LEU A 1 102 ? 1.337 8.895 1.478 1.00 94.56 102 LEU A O 1
ATOM 802 N N . LEU A 1 103 ? 2.189 9.976 -0.307 1.00 95.44 103 LEU A N 1
ATOM 803 C CA . LEU A 1 103 ? 3.594 9.865 0.077 1.00 95.44 103 LEU A CA 1
ATOM 804 C C . LEU A 1 103 ? 3.836 10.407 1.493 1.00 95.44 103 LEU A C 1
ATOM 806 O O . LEU A 1 103 ? 4.376 9.697 2.339 1.00 95.44 103 LEU A O 1
ATOM 810 N N . GLN A 1 104 ? 3.363 11.619 1.802 1.00 95.94 104 GLN A N 1
ATOM 811 C CA . GLN A 1 104 ? 3.516 12.205 3.141 1.00 95.94 104 GLN A CA 1
ATOM 812 C C . GLN A 1 104 ? 2.892 11.335 4.246 1.00 95.94 104 GLN A C 1
ATOM 814 O O . GLN A 1 104 ? 3.506 11.120 5.297 1.00 95.94 104 GLN A O 1
ATOM 819 N N . LYS A 1 105 ? 1.677 10.817 4.021 1.00 95.12 105 LYS A N 1
ATOM 820 C CA . LYS A 1 105 ? 0.990 9.939 4.979 1.00 95.12 105 LYS A CA 1
ATOM 821 C C . LYS A 1 105 ? 1.702 8.597 5.139 1.00 95.12 105 LYS A C 1
ATOM 823 O O . LYS A 1 105 ? 1.843 8.140 6.272 1.00 95.12 105 LYS A O 1
ATOM 828 N N . LEU A 1 106 ? 2.170 7.995 4.046 1.00 95.62 106 LEU A N 1
ATOM 829 C CA . LEU A 1 106 ? 2.910 6.732 4.067 1.00 95.62 106 LEU A CA 1
ATOM 830 C C . LEU A 1 106 ? 4.253 6.883 4.776 1.00 95.62 106 LEU A C 1
ATOM 832 O O . LEU A 1 106 ? 4.556 6.077 5.649 1.00 95.62 106 LEU A O 1
ATOM 836 N N . MET A 1 107 ? 5.016 7.944 4.499 1.00 96.12 107 MET A N 1
ATOM 837 C CA . MET A 1 107 ? 6.267 8.228 5.210 1.00 96.12 107 MET A CA 1
ATOM 838 C C . MET A 1 107 ? 6.040 8.392 6.713 1.00 96.12 107 MET A C 1
ATOM 840 O O . MET A 1 107 ? 6.819 7.873 7.514 1.00 96.12 107 MET A O 1
ATOM 844 N N . LYS A 1 108 ? 4.974 9.103 7.110 1.00 94.38 108 LYS A N 1
ATOM 845 C CA . LYS A 1 108 ? 4.600 9.232 8.522 1.00 94.38 108 LYS A CA 1
ATOM 846 C C . LYS A 1 108 ? 4.272 7.863 9.116 1.00 94.38 108 LYS A C 1
ATOM 848 O O . LYS A 1 108 ? 4.894 7.494 10.103 1.00 94.38 108 LYS A O 1
ATOM 853 N N . CYS A 1 109 ? 3.358 7.116 8.495 1.00 93.38 109 CYS A N 1
ATOM 854 C CA . CYS A 1 109 ? 2.930 5.788 8.939 1.00 93.38 109 CYS A CA 1
ATOM 855 C C . CYS A 1 109 ? 4.117 4.822 9.078 1.00 93.38 109 CYS A C 1
ATOM 857 O O . CYS A 1 109 ? 4.278 4.190 10.122 1.00 93.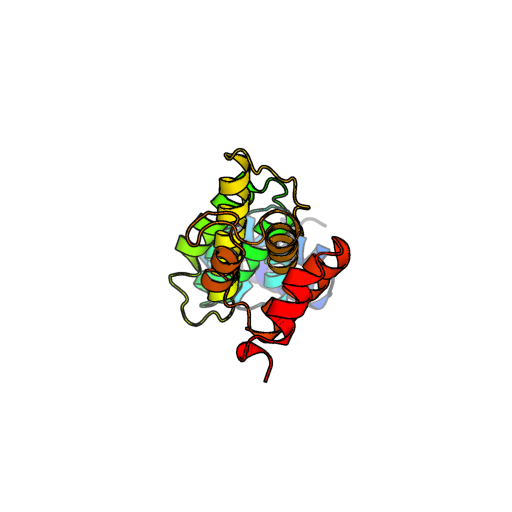38 109 CYS A O 1
ATOM 859 N N . TYR A 1 110 ? 5.007 4.798 8.083 1.00 94.44 110 TYR A N 1
ATOM 860 C CA . TYR A 1 110 ? 6.231 4.007 8.092 1.00 94.44 110 TYR A CA 1
ATOM 861 C C . TYR A 1 110 ? 7.109 4.342 9.301 1.00 94.44 110 TYR A C 1
ATOM 863 O O . TYR A 1 110 ? 7.424 3.458 10.096 1.00 94.44 110 TYR A O 1
ATOM 871 N N . LYS A 1 111 ? 7.430 5.629 9.497 1.00 93.62 111 LYS A N 1
ATOM 872 C CA . LYS A 1 111 ? 8.259 6.095 10.620 1.00 93.62 111 LYS A CA 1
ATOM 873 C C . LYS A 1 111 ? 7.641 5.797 11.984 1.00 93.62 111 LYS A C 1
ATOM 875 O O . LYS A 1 111 ? 8.377 5.498 12.915 1.00 93.62 111 LYS A O 1
ATOM 880 N N . THR A 1 112 ? 6.319 5.905 12.113 1.00 90.75 112 THR A N 1
ATOM 881 C CA . THR A 1 112 ? 5.635 5.755 13.405 1.00 90.75 112 THR A CA 1
ATOM 882 C C . THR A 1 112 ? 5.301 4.313 13.774 1.00 90.75 112 THR A C 1
ATOM 884 O O . THR A 1 112 ? 5.170 4.030 14.957 1.00 90.75 112 THR A O 1
ATOM 887 N N . GLN A 1 113 ? 5.102 3.421 12.797 1.00 89.81 113 GLN A N 1
ATOM 888 C CA . GLN A 1 113 ? 4.527 2.090 13.050 1.00 89.81 113 GLN A CA 1
ATOM 889 C C . GLN A 1 113 ? 5.380 0.943 12.499 1.00 89.81 113 GLN A C 1
ATOM 891 O O . GLN A 1 113 ? 5.564 -0.057 13.188 1.00 89.81 113 GLN A O 1
ATOM 896 N N . PHE A 1 114 ? 5.929 1.084 11.290 1.00 90.69 114 PHE A N 1
ATOM 897 C CA . PHE A 1 114 ? 6.679 0.007 10.634 1.00 90.69 114 PHE A CA 1
ATOM 898 C C . PHE A 1 114 ? 8.151 -0.032 11.056 1.00 90.69 114 PHE A C 1
ATOM 900 O O . PHE A 1 114 ? 8.688 -1.111 11.276 1.00 90.69 114 PHE A O 1
ATOM 907 N N . VAL A 1 115 ? 8.793 1.125 11.270 1.00 88.44 115 VAL A N 1
ATOM 908 C CA . VAL A 1 115 ? 10.186 1.182 11.768 1.00 88.44 115 VAL A CA 1
ATOM 909 C C . VAL A 1 115 ? 10.329 0.490 13.127 1.00 88.44 115 VAL A C 1
ATOM 911 O O . VAL A 1 115 ? 11.328 -0.174 13.381 1.00 88.44 115 VAL A O 1
ATOM 914 N N . SER A 1 116 ? 9.320 0.615 13.988 1.00 82.00 116 SER A N 1
ATOM 915 C CA . SER A 1 116 ? 9.295 -0.015 15.313 1.00 82.00 116 SER A CA 1
ATOM 916 C C . SER A 1 116 ? 8.798 -1.466 15.299 1.00 82.00 116 SER A C 1
ATOM 918 O O . SER A 1 116 ? 8.790 -2.096 16.352 1.00 82.00 116 SER A O 1
ATOM 920 N N . SER A 1 117 ? 8.406 -1.998 14.136 1.00 82.56 117 SER A N 1
ATOM 921 C CA . SER A 1 117 ? 7.831 -3.341 13.979 1.00 82.56 117 SER A CA 1
ATOM 922 C C . SER A 1 117 ? 8.609 -4.153 12.931 1.00 82.56 117 SER A C 1
ATOM 924 O O . SER A 1 117 ? 8.055 -4.484 11.882 1.00 82.56 117 SER A O 1
ATOM 926 N N . PRO A 1 118 ? 9.887 -4.504 13.185 1.00 76.38 118 PRO A N 1
ATOM 927 C CA . PRO A 1 118 ? 10.734 -5.203 12.208 1.00 76.38 118 PRO A CA 1
ATOM 928 C C . PRO A 1 118 ? 10.217 -6.603 11.839 1.00 76.38 118 PRO A C 1
ATOM 930 O O . PRO A 1 118 ? 10.581 -7.150 10.804 1.00 76.38 118 PRO A O 1
ATOM 933 N N . GLU A 1 119 ? 9.350 -7.178 12.671 1.00 83.88 119 GLU A N 1
ATOM 934 C CA . GLU A 1 119 ? 8.695 -8.472 12.451 1.00 83.88 119 GLU A CA 1
ATOM 935 C C . GLU A 1 119 ? 7.618 -8.421 11.352 1.00 83.88 119 GLU A C 1
ATOM 937 O O . GLU A 1 119 ? 7.214 -9.459 10.822 1.00 83.88 119 GLU A O 1
ATOM 942 N N . CYS A 1 120 ? 7.139 -7.223 11.000 1.00 88.12 120 CYS A N 1
ATOM 943 C CA . CYS A 1 120 ? 6.124 -7.042 9.972 1.00 88.12 120 CYS A CA 1
ATOM 944 C C . CYS A 1 120 ? 6.731 -7.283 8.585 1.00 88.12 120 CYS A C 1
ATOM 946 O O . CYS A 1 120 ? 7.562 -6.508 8.100 1.00 88.12 120 CYS A O 1
ATOM 948 N N . ARG A 1 121 ? 6.271 -8.353 7.928 1.00 90.06 121 ARG A N 1
ATOM 949 C CA . ARG A 1 121 ? 6.730 -8.788 6.598 1.00 90.06 121 ARG A CA 1
ATOM 950 C C . ARG A 1 121 ? 6.417 -7.769 5.505 1.00 90.06 121 ARG A C 1
ATOM 952 O O . ARG A 1 121 ? 7.065 -7.764 4.465 1.00 90.06 121 ARG A O 1
ATOM 959 N N . GLU A 1 122 ? 5.436 -6.912 5.745 1.00 90.62 122 GLU A N 1
ATOM 960 C CA . GLU A 1 122 ? 4.943 -5.897 4.825 1.00 90.62 122 GLU A CA 1
ATOM 961 C C . GLU A 1 122 ? 5.828 -4.638 4.814 1.00 90.62 122 GLU A C 1
ATOM 963 O O . GLU A 1 122 ? 5.791 -3.868 3.855 1.00 90.62 122 GLU A O 1
ATOM 968 N N . THR A 1 123 ? 6.679 -4.453 5.830 1.00 92.25 123 THR A N 1
ATOM 969 C CA . THR A 1 123 ? 7.624 -3.328 5.957 1.00 92.25 123 THR A CA 1
ATOM 970 C C . THR A 1 123 ? 8.439 -3.044 4.685 1.00 92.25 123 THR A C 1
ATOM 972 O O . THR A 1 123 ? 8.399 -1.898 4.221 1.00 92.25 123 THR A O 1
ATOM 975 N N . PRO A 1 124 ? 9.142 -4.023 4.071 1.00 91.44 124 PRO A N 1
ATOM 976 C CA . PRO A 1 124 ? 9.887 -3.786 2.833 1.00 91.44 124 PRO A CA 1
ATOM 977 C C . PRO A 1 124 ? 8.987 -3.337 1.678 1.00 91.44 124 PRO A C 1
ATOM 979 O O . PRO A 1 124 ? 9.380 -2.468 0.907 1.00 91.44 124 PRO A O 1
ATOM 982 N N . PHE A 1 125 ? 7.755 -3.844 1.582 1.00 91.62 125 PHE A N 1
ATOM 983 C CA . PHE A 1 125 ? 6.819 -3.452 0.525 1.00 91.62 125 PHE A CA 1
ATOM 984 C C . PHE A 1 125 ? 6.343 -2.006 0.690 1.00 91.62 125 PHE A C 1
ATOM 986 O O . PHE A 1 125 ? 6.278 -1.265 -0.292 1.00 91.62 125 PHE A O 1
ATOM 993 N N . VAL A 1 126 ? 6.071 -1.572 1.926 1.00 94.06 126 VAL A N 1
ATOM 994 C CA . VAL A 1 126 ? 5.724 -0.172 2.222 1.00 94.06 126 VAL A CA 1
ATOM 995 C C . VAL A 1 126 ? 6.891 0.751 1.882 1.00 94.06 126 VAL A C 1
ATOM 997 O O . VAL A 1 126 ? 6.693 1.781 1.238 1.00 94.06 126 VAL A O 1
ATOM 1000 N N . GLN A 1 127 ? 8.114 0.369 2.259 1.00 93.69 127 GLN A N 1
ATOM 1001 C CA . GLN A 1 127 ? 9.312 1.133 1.918 1.00 93.69 127 GLN A CA 1
ATOM 1002 C C . GLN A 1 127 ? 9.513 1.217 0.399 1.00 93.69 127 GLN A C 1
ATOM 1004 O O . GLN A 1 127 ? 9.811 2.289 -0.127 1.00 93.69 127 GLN A O 1
ATOM 1009 N N . ASN A 1 128 ? 9.310 0.104 -0.306 1.00 94.00 128 ASN A N 1
ATOM 1010 C CA . ASN A 1 128 ? 9.416 0.035 -1.757 1.00 94.00 128 ASN A CA 1
ATOM 1011 C C . ASN A 1 128 ? 8.392 0.950 -2.445 1.00 94.00 128 ASN A C 1
ATOM 1013 O O . ASN A 1 128 ? 8.725 1.656 -3.395 1.00 94.00 128 ASN A O 1
ATOM 1017 N N . TYR A 1 129 ? 7.161 0.992 -1.929 1.00 94.38 129 TYR A N 1
ATOM 1018 C CA . TYR A 1 129 ? 6.115 1.860 -2.462 1.00 94.38 129 TYR A CA 1
ATOM 1019 C C . TYR A 1 129 ? 6.402 3.347 -2.216 1.00 94.38 129 TYR A C 1
ATOM 1021 O O . TYR A 1 129 ? 6.208 4.165 -3.113 1.00 94.38 129 TYR A O 1
ATOM 1029 N N . ILE A 1 130 ? 6.942 3.700 -1.043 1.00 95.44 130 ILE A N 1
ATOM 1030 C CA . ILE A 1 130 ? 7.408 5.065 -0.752 1.00 95.44 130 ILE A CA 1
ATOM 1031 C C . ILE A 1 130 ? 8.468 5.497 -1.771 1.00 95.44 130 ILE A C 1
ATOM 1033 O O . ILE A 1 130 ? 8.313 6.557 -2.373 1.00 95.44 130 ILE A O 1
ATOM 1037 N N . ARG A 1 131 ? 9.484 4.659 -2.031 1.00 95.50 131 ARG A N 1
ATOM 1038 C CA . ARG A 1 131 ? 10.531 4.957 -3.027 1.00 95.50 131 ARG A CA 1
ATOM 1039 C C . ARG A 1 131 ? 9.953 5.187 -4.424 1.00 95.50 131 ARG A C 1
ATOM 1041 O O . ARG A 1 131 ? 10.403 6.084 -5.127 1.00 95.50 131 ARG A O 1
ATOM 1048 N N . LEU A 1 132 ? 8.932 4.418 -4.813 1.00 95.25 132 LEU A N 1
ATOM 1049 C CA . LEU A 1 132 ? 8.297 4.563 -6.125 1.00 95.25 132 LEU A CA 1
ATOM 1050 C C . LEU A 1 132 ? 7.585 5.916 -6.242 1.00 95.25 132 LEU A C 1
ATOM 1052 O O . LEU A 1 132 ? 7.723 6.603 -7.251 1.00 95.25 132 LEU A O 1
ATOM 1056 N N . LEU A 1 133 ? 6.843 6.316 -5.206 1.00 94.56 133 LEU A N 1
ATOM 1057 C CA . LEU A 1 133 ? 6.171 7.616 -5.168 1.00 94.56 133 LEU A CA 1
ATOM 1058 C C . LEU A 1 133 ? 7.175 8.778 -5.134 1.00 94.56 133 LEU A C 1
ATOM 1060 O O . LEU A 1 133 ? 6.949 9.798 -5.784 1.00 94.56 133 LEU A O 1
ATOM 1064 N N . GLU A 1 134 ? 8.293 8.628 -4.420 1.00 94.50 134 GLU A N 1
ATOM 1065 C CA . GLU A 1 134 ? 9.399 9.593 -4.440 1.00 94.50 134 GLU A CA 1
ATOM 1066 C C . GLU A 1 134 ? 9.995 9.724 -5.845 1.00 94.50 134 GLU A C 1
ATOM 1068 O O . GLU A 1 134 ? 10.196 10.844 -6.317 1.00 94.50 134 GLU A O 1
ATOM 1073 N N . TRP A 1 135 ? 10.216 8.603 -6.539 1.00 93.88 135 TRP A N 1
ATOM 1074 C CA . TRP A 1 135 ? 10.715 8.588 -7.912 1.00 93.88 135 TRP A CA 1
ATOM 1075 C C . TRP A 1 135 ? 9.739 9.261 -8.887 1.00 93.88 135 TRP A C 1
ATOM 1077 O O . TRP A 1 135 ? 10.147 10.172 -9.610 1.00 93.88 135 TRP A O 1
ATOM 1087 N N . LYS A 1 136 ? 8.443 8.902 -8.856 1.00 92.50 136 LYS A N 1
ATOM 1088 C CA . LYS A 1 136 ? 7.395 9.546 -9.677 1.00 92.50 136 LYS A CA 1
ATOM 1089 C C . LYS A 1 136 ? 7.333 11.056 -9.405 1.00 92.50 136 LYS A C 1
ATOM 1091 O O . LYS A 1 136 ? 7.308 11.870 -10.330 1.00 92.50 136 LYS A O 1
ATOM 1096 N N . GLY A 1 137 ? 7.380 11.443 -8.129 1.00 91.94 137 GLY A N 1
ATOM 1097 C CA . GLY A 1 137 ? 7.387 12.842 -7.706 1.00 91.94 137 GLY A CA 1
ATOM 1098 C C . GLY A 1 137 ? 8.629 13.608 -8.169 1.00 91.94 137 GLY A C 1
ATOM 1099 O O . GLY A 1 137 ? 8.511 14.751 -8.612 1.00 91.94 137 GLY A O 1
ATOM 1100 N N . ALA A 1 138 ? 9.810 12.988 -8.106 1.00 91.88 138 ALA A N 1
ATOM 1101 C CA . ALA A 1 138 ? 11.051 13.566 -8.612 1.00 91.88 138 ALA A CA 1
ATOM 1102 C C . ALA A 1 138 ? 10.994 13.751 -10.132 1.00 91.88 138 ALA A C 1
ATOM 1104 O O . ALA A 1 138 ? 11.347 14.825 -10.619 1.00 91.88 138 ALA A O 1
ATOM 1105 N N . LEU A 1 139 ? 10.486 12.754 -10.866 1.00 91.69 139 LEU A N 1
ATOM 1106 C CA . LEU A 1 139 ? 10.374 12.793 -12.322 1.00 91.69 139 LEU A CA 1
ATOM 1107 C C . LEU A 1 139 ? 9.509 13.967 -12.792 1.00 91.69 139 LEU A C 1
ATOM 1109 O O . LEU A 1 139 ? 9.893 14.664 -13.734 1.00 91.69 139 LEU A O 1
ATOM 1113 N N . ARG A 1 140 ? 8.408 14.250 -12.084 1.00 89.25 140 ARG A N 1
ATOM 1114 C CA . ARG A 1 140 ? 7.512 15.379 -12.381 1.00 89.25 140 ARG A CA 1
ATOM 1115 C C . ARG A 1 140 ? 8.178 16.749 -12.321 1.00 89.25 140 ARG A C 1
ATOM 1117 O O . ARG A 1 140 ? 7.732 17.672 -12.992 1.00 89.25 140 ARG A O 1
ATOM 1124 N N . ASN A 1 141 ? 9.265 16.876 -11.569 1.00 87.12 141 ASN A N 1
ATOM 1125 C CA . ASN A 1 141 ? 10.022 18.123 -11.466 1.00 87.12 141 ASN A CA 1
ATOM 1126 C C . ASN A 1 141 ? 11.151 18.227 -12.506 1.00 87.12 141 ASN A C 1
ATOM 1128 O O . ASN A 1 141 ? 11.940 19.170 -12.467 1.00 87.12 141 ASN A O 1
ATOM 1132 N N . THR A 1 142 ? 11.264 17.260 -13.419 1.00 89.06 142 THR A N 1
ATOM 1133 C CA . THR A 1 142 ? 12.281 17.245 -14.474 1.00 89.06 142 THR A CA 1
ATOM 1134 C C . THR A 1 142 ? 11.667 17.488 -15.850 1.00 89.06 142 THR A C 1
ATOM 1136 O O . THR A 1 142 ? 10.458 17.412 -16.043 1.00 89.06 142 THR A O 1
ATOM 1139 N N . LYS A 1 143 ? 12.526 17.707 -16.851 1.00 87.06 143 LYS A N 1
ATOM 1140 C CA . LYS A 1 143 ? 12.125 17.765 -18.266 1.00 87.06 143 LYS A CA 1
ATOM 1141 C C . LYS A 1 143 ? 11.571 16.441 -18.820 1.00 87.06 143 LYS A C 1
ATOM 1143 O O . LYS A 1 143 ? 11.090 16.426 -19.944 1.00 87.06 143 LYS A O 1
ATOM 1148 N N . PHE A 1 144 ? 11.681 15.349 -18.064 1.00 85.19 144 PHE A N 1
ATOM 1149 C CA . PHE A 1 144 ? 11.236 14.006 -18.440 1.00 85.19 144 PHE A CA 1
ATOM 1150 C C . PHE A 1 144 ? 9.879 13.652 -17.814 1.00 85.19 144 PHE A C 1
ATOM 1152 O O . PHE A 1 144 ? 9.626 12.486 -17.512 1.00 85.19 144 PHE A O 1
ATOM 1159 N N . HIS A 1 145 ? 9.054 14.665 -17.543 1.00 83.25 145 HIS A N 1
ATOM 1160 C CA . HIS A 1 145 ? 7.733 14.493 -16.956 1.00 83.25 145 HIS A CA 1
ATOM 1161 C C . HIS A 1 145 ? 6.880 13.538 -17.796 1.00 83.25 145 HIS A C 1
ATOM 1163 O O . HIS A 1 145 ? 6.670 13.778 -18.982 1.00 83.25 145 HIS A O 1
ATOM 1169 N N . GLU A 1 146 ? 6.377 12.499 -17.137 1.00 85.94 146 GLU A N 1
ATOM 1170 C CA . GLU A 1 146 ? 5.405 11.545 -17.660 1.00 85.94 146 GLU A CA 1
ATOM 1171 C C . GLU A 1 146 ? 4.278 11.430 -16.632 1.00 85.94 146 GLU A C 1
ATOM 1173 O O . GLU A 1 146 ? 4.535 11.294 -15.429 1.00 85.94 146 GLU A O 1
ATOM 1178 N N . GLU A 1 147 ? 3.034 11.490 -17.099 1.00 85.81 147 GLU A N 1
ATOM 1179 C CA . GLU A 1 147 ? 1.867 11.253 -16.254 1.00 85.81 147 GLU A CA 1
ATOM 1180 C C . GLU A 1 147 ? 1.592 9.751 -16.181 1.00 85.81 147 GLU A C 1
ATOM 1182 O O . GLU A 1 147 ? 1.044 9.147 -17.101 1.00 85.81 147 GLU A O 1
ATOM 1187 N N . PHE A 1 148 ? 1.985 9.140 -15.065 1.00 87.94 148 PHE A N 1
ATOM 1188 C CA . PHE A 1 148 ? 1.638 7.756 -14.765 1.00 87.94 148 PHE A CA 1
ATOM 1189 C C . PHE A 1 148 ? 0.223 7.657 -14.198 1.00 87.94 148 PHE A C 1
ATOM 1191 O O . PHE A 1 148 ? -0.212 8.516 -13.430 1.00 87.94 148 PHE A O 1
ATOM 1198 N N . ASP A 1 149 ? -0.459 6.548 -14.490 1.00 87.06 149 ASP A N 1
ATOM 1199 C CA . ASP A 1 149 ? -1.638 6.151 -13.719 1.00 87.06 149 ASP A CA 1
ATOM 12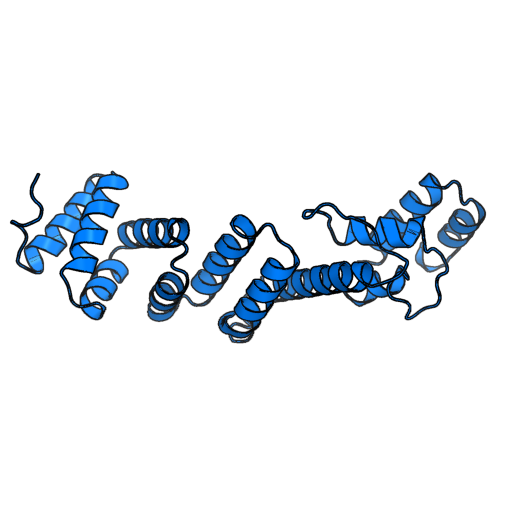00 C C . ASP A 1 149 ? -1.225 6.006 -12.233 1.00 87.06 149 ASP A C 1
ATOM 1202 O O . ASP A 1 149 ? -0.156 5.425 -11.964 1.00 87.06 149 ASP A O 1
ATOM 1206 N N . PRO A 1 150 ? -2.017 6.514 -11.269 1.00 81.06 150 PRO A N 1
ATOM 1207 C CA . PRO A 1 150 ? -1.784 6.297 -9.841 1.00 81.06 150 PRO A CA 1
ATOM 1208 C C . PRO A 1 150 ? -1.479 4.837 -9.468 1.00 81.06 150 PRO A C 1
ATOM 1210 O O . PRO A 1 150 ? -0.610 4.586 -8.626 1.00 81.06 150 PRO A O 1
ATOM 1213 N N . ASP A 1 151 ? -2.115 3.881 -10.150 1.00 85.31 151 ASP A N 1
ATOM 1214 C CA . ASP A 1 151 ? -1.964 2.443 -9.910 1.00 85.31 151 ASP A CA 1
ATOM 1215 C C . ASP A 1 151 ? -0.802 1.809 -10.706 1.00 85.31 151 ASP A C 1
ATOM 1217 O O . ASP A 1 151 ? -0.564 0.601 -10.613 1.00 85.31 151 ASP A O 1
ATOM 1221 N N . SER A 1 152 ? -0.032 2.609 -11.459 1.00 91.25 152 SER A N 1
ATOM 1222 C CA . SER A 1 152 ? 1.124 2.124 -12.227 1.00 91.25 152 SER A CA 1
ATOM 1223 C C . SER A 1 152 ? 2.156 1.480 -11.311 1.00 91.25 152 SER A C 1
ATOM 1225 O O . SER A 1 152 ? 2.633 2.101 -10.350 1.00 91.25 152 SER A O 1
ATOM 1227 N N . SER A 1 153 ? 2.542 0.257 -11.663 1.00 93.38 153 SER A N 1
ATOM 1228 C CA . SER A 1 153 ? 3.531 -0.529 -10.938 1.00 93.38 153 SER A CA 1
ATOM 1229 C C . SER A 1 153 ? 4.961 -0.069 -11.235 1.00 93.38 153 SER A C 1
ATOM 1231 O O . SER A 1 153 ? 5.228 0.637 -12.208 1.00 93.38 153 SER A O 1
ATOM 1233 N N . VAL A 1 154 ? 5.922 -0.548 -10.437 1.00 94.81 154 VAL A N 1
ATOM 1234 C CA . VAL A 1 154 ? 7.359 -0.362 -10.715 1.00 94.81 154 VAL A CA 1
ATOM 1235 C C . VAL A 1 154 ? 7.721 -0.854 -12.125 1.00 94.81 154 VAL A C 1
ATOM 1237 O O . VAL A 1 154 ? 8.551 -0.246 -12.794 1.00 94.81 154 VAL A O 1
ATOM 1240 N N . LEU A 1 155 ? 7.093 -1.937 -12.599 1.00 95.00 155 LEU A N 1
ATOM 1241 C CA . LEU A 1 155 ? 7.369 -2.495 -13.925 1.00 95.00 155 LEU A CA 1
ATOM 1242 C C . LEU A 1 155 ? 6.824 -1.610 -15.053 1.00 95.00 155 LEU A C 1
ATOM 1244 O O . LEU A 1 155 ? 7.441 -1.551 -16.115 1.00 95.00 155 LEU A O 1
ATOM 1248 N N . ASP A 1 156 ? 5.722 -0.894 -14.826 1.00 94.38 156 ASP A N 1
ATOM 1249 C CA . ASP A 1 156 ? 5.194 0.078 -15.790 1.00 94.38 156 ASP A CA 1
ATOM 1250 C C . ASP A 1 156 ? 6.112 1.303 -15.886 1.00 94.38 156 ASP A C 1
ATOM 1252 O O . ASP A 1 156 ? 6.436 1.759 -16.984 1.00 94.38 156 ASP A O 1
ATOM 1256 N N . CYS A 1 157 ? 6.627 1.775 -14.746 1.00 94.69 157 CYS A N 1
ATOM 1257 C CA . CYS A 1 157 ? 7.648 2.823 -14.710 1.00 94.69 157 CYS A CA 1
ATOM 1258 C C . CYS A 1 157 ? 8.960 2.371 -15.375 1.00 94.69 157 CYS A C 1
ATOM 1260 O O . CYS A 1 157 ? 9.558 3.126 -16.139 1.00 94.69 157 CYS A O 1
ATOM 1262 N N . LEU A 1 158 ? 9.377 1.118 -15.162 1.00 95.56 158 LEU A N 1
ATOM 1263 C CA . LEU A 1 158 ? 10.541 0.545 -15.841 1.00 95.56 158 LEU A CA 1
ATOM 1264 C C . LEU A 1 158 ? 10.322 0.465 -17.355 1.00 95.56 158 LEU A C 1
ATOM 1266 O O . LEU A 1 158 ? 11.227 0.783 -18.122 1.00 95.56 158 LEU A O 1
ATOM 1270 N N . ARG A 1 159 ? 9.119 0.083 -17.798 1.00 95.56 159 ARG A N 1
ATOM 1271 C CA . ARG A 1 159 ? 8.753 0.053 -19.219 1.00 95.56 159 ARG A CA 1
ATOM 1272 C C . ARG A 1 159 ? 8.887 1.438 -19.855 1.00 95.56 159 ARG A C 1
ATOM 1274 O O . ARG A 1 159 ? 9.438 1.529 -20.948 1.00 95.56 159 ARG A O 1
ATOM 1281 N N . TYR A 1 160 ? 8.454 2.501 -19.172 1.00 94.94 160 TYR A N 1
ATOM 1282 C CA . TYR A 1 160 ? 8.688 3.884 -19.610 1.00 94.94 160 TYR A CA 1
ATOM 1283 C C . TYR A 1 160 ? 10.187 4.183 -19.774 1.00 94.94 160 TYR A C 1
ATOM 1285 O O . TYR A 1 160 ? 10.624 4.550 -20.865 1.00 94.94 160 TYR A O 1
ATOM 1293 N N . SER A 1 161 ? 10.995 3.927 -18.739 1.00 94.50 161 SER A N 1
ATOM 1294 C CA . SER A 1 161 ? 12.450 4.130 -18.791 1.00 94.50 161 SER A CA 1
ATOM 1295 C C . SER A 1 161 ? 13.115 3.355 -19.933 1.00 94.50 161 SER A C 1
ATOM 1297 O O . SER A 1 161 ? 13.915 3.916 -20.677 1.00 94.50 161 SER A O 1
ATOM 1299 N N . CYS A 1 162 ? 12.764 2.080 -20.127 1.00 94.94 162 CYS A N 1
ATOM 1300 C CA . CYS A 1 162 ? 13.333 1.251 -21.190 1.00 94.94 162 CYS A CA 1
ATOM 1301 C C . CYS A 1 162 ? 12.879 1.665 -22.596 1.00 94.94 162 CYS A C 1
ATOM 1303 O O . CYS A 1 162 ? 13.594 1.430 -23.573 1.00 94.94 162 CYS A O 1
ATOM 1305 N N . ARG A 1 163 ? 11.680 2.230 -22.733 1.00 94.12 163 ARG A N 1
ATOM 1306 C CA . ARG A 1 163 ? 11.134 2.656 -24.022 1.00 94.12 163 ARG A CA 1
ATOM 1307 C C . ARG A 1 163 ? 11.732 3.991 -24.460 1.00 94.12 163 ARG A C 1
ATOM 1309 O O . ARG A 1 163 ? 12.262 4.078 -25.568 1.00 94.12 163 ARG A O 1
ATOM 1316 N N . ASP A 1 164 ? 11.700 4.976 -23.569 1.00 92.06 164 ASP A N 1
ATOM 1317 C CA . ASP A 1 164 ? 11.916 6.381 -23.925 1.00 92.06 164 ASP A CA 1
ATOM 1318 C C . ASP A 1 164 ? 13.317 6.885 -23.539 1.00 92.06 164 ASP A C 1
ATOM 1320 O O . ASP A 1 164 ? 13.826 7.819 -24.155 1.00 92.06 164 ASP A O 1
ATOM 1324 N N . HIS A 1 165 ? 13.979 6.229 -22.577 1.00 93.00 165 HIS A N 1
ATOM 1325 C CA . HIS A 1 165 ? 15.272 6.655 -22.016 1.00 93.00 165 HIS A CA 1
ATOM 1326 C C . HIS A 1 165 ? 16.327 5.543 -22.047 1.00 93.00 165 HIS A C 1
ATOM 1328 O O . HIS A 1 165 ? 17.217 5.475 -21.197 1.00 93.00 165 HIS A O 1
ATOM 1334 N N . TRP A 1 166 ? 16.238 4.661 -23.045 1.00 90.94 166 TRP A N 1
ATOM 1335 C CA . TRP A 1 166 ? 17.234 3.615 -23.265 1.00 90.94 166 TRP A CA 1
ATOM 1336 C C . TRP A 1 166 ? 18.614 4.215 -23.553 1.00 90.94 166 TRP A C 1
ATOM 1338 O O . TRP A 1 166 ? 18.748 5.072 -24.426 1.00 90.94 166 TRP A O 1
ATOM 1348 N N . GLY A 1 167 ? 19.639 3.768 -22.824 1.00 86.25 167 GLY A N 1
ATOM 1349 C CA . GLY A 1 167 ? 21.000 4.298 -22.949 1.00 86.25 167 GLY A CA 1
ATOM 1350 C C . GLY A 1 167 ? 21.221 5.654 -22.270 1.00 86.25 167 GLY A C 1
ATOM 1351 O O . GLY A 1 167 ? 22.256 6.283 -22.497 1.00 86.25 167 GLY A O 1
ATOM 1352 N N . ALA A 1 168 ? 20.279 6.124 -21.441 1.00 90.25 168 ALA A N 1
ATOM 1353 C CA . ALA A 1 168 ? 20.548 7.233 -20.531 1.00 90.25 168 ALA A CA 1
ATOM 1354 C C . ALA A 1 168 ? 21.763 6.909 -19.646 1.00 90.25 168 ALA A C 1
ATOM 1356 O O . ALA A 1 168 ? 21.961 5.765 -19.245 1.00 90.25 168 ALA A O 1
ATOM 1357 N N . SER A 1 169 ? 22.577 7.924 -19.337 1.00 87.06 169 SER A N 1
ATOM 1358 C CA . SER A 1 169 ? 23.763 7.733 -18.498 1.00 87.06 169 SER A CA 1
ATOM 1359 C C . SER A 1 169 ? 23.375 7.123 -17.156 1.00 87.06 169 SER A C 1
ATOM 1361 O O . SER A 1 169 ? 22.457 7.621 -16.493 1.00 87.06 169 SER A O 1
ATOM 1363 N N . GLU A 1 170 ? 24.129 6.111 -16.733 1.00 81.94 170 GLU A N 1
ATOM 1364 C CA . GLU A 1 170 ? 24.004 5.507 -15.409 1.00 81.94 170 GLU A CA 1
ATOM 1365 C C . GLU A 1 170 ? 24.033 6.602 -14.326 1.00 81.94 170 GLU A C 1
ATOM 1367 O O . GLU A 1 170 ? 24.789 7.575 -14.420 1.00 81.94 170 GLU A O 1
ATOM 1372 N N . GLY A 1 171 ? 23.138 6.495 -13.342 1.00 80.44 171 GLY A N 1
ATOM 1373 C CA . GLY A 1 171 ? 22.926 7.518 -12.310 1.00 80.44 171 GLY A CA 1
ATOM 1374 C C . GLY A 1 171 ? 21.912 8.615 -12.668 1.00 80.44 171 GLY A C 1
ATOM 1375 O O . GLY A 1 171 ? 21.547 9.408 -11.798 1.00 80.44 171 GLY A O 1
ATOM 1376 N N . THR A 1 172 ? 21.404 8.669 -13.906 1.00 88.75 172 THR A N 1
ATOM 1377 C CA . THR A 1 172 ? 20.298 9.576 -14.266 1.00 88.75 172 THR A CA 1
ATOM 1378 C C . THR A 1 172 ? 18.968 9.011 -13.773 1.00 88.75 172 THR A C 1
ATOM 1380 O O . THR A 1 172 ? 18.700 7.837 -13.982 1.00 88.75 172 THR A O 1
ATOM 1383 N N . LEU A 1 173 ? 18.082 9.848 -13.219 1.00 89.31 173 LEU A N 1
ATOM 1384 C CA . LEU A 1 173 ? 16.773 9.437 -12.676 1.00 89.31 173 LEU A CA 1
ATOM 1385 C C . LEU A 1 173 ? 15.941 8.531 -13.608 1.00 89.31 173 LEU A C 1
ATOM 1387 O O . LEU A 1 173 ? 15.256 7.632 -13.129 1.00 89.31 173 LEU A O 1
ATOM 1391 N N . VAL A 1 174 ? 15.992 8.781 -14.919 1.00 91.56 174 VAL A N 1
ATOM 1392 C CA . VAL A 1 174 ? 15.225 8.041 -15.936 1.00 91.56 174 VAL A CA 1
ATOM 1393 C C . VAL A 1 174 ? 15.904 6.765 -16.427 1.00 91.56 174 VAL A C 1
ATOM 1395 O O . VAL A 1 174 ? 15.262 5.994 -17.140 1.00 91.56 174 VAL A O 1
ATOM 1398 N N . ALA A 1 175 ? 17.171 6.539 -16.074 1.00 92.94 175 ALA A N 1
ATOM 1399 C CA . ALA A 1 175 ? 17.915 5.368 -16.514 1.00 92.94 175 ALA A CA 1
ATOM 1400 C C . ALA A 1 175 ? 17.247 4.088 -15.971 1.00 92.94 175 ALA A C 1
ATOM 1402 O O . ALA A 1 175 ? 16.930 4.040 -14.776 1.00 92.94 175 ALA A O 1
ATOM 1403 N N . PRO A 1 176 ? 17.013 3.055 -16.803 1.00 92.31 176 PRO A N 1
ATOM 1404 C CA . PRO A 1 176 ? 16.396 1.800 -16.363 1.00 92.31 176 PRO A CA 1
ATOM 1405 C C . PRO A 1 176 ? 17.084 1.158 -15.145 1.00 92.31 176 PRO A C 1
ATOM 1407 O O . PRO A 1 176 ? 16.424 0.569 -14.285 1.00 92.31 176 PRO A O 1
ATOM 1410 N N . GLU A 1 177 ? 18.402 1.324 -15.043 1.00 90.62 177 GLU A N 1
ATOM 1411 C CA . GLU A 1 177 ? 19.251 0.828 -13.961 1.00 90.62 177 GLU A CA 1
ATOM 1412 C C . GLU A 1 177 ? 18.870 1.444 -12.606 1.00 90.62 177 GLU A C 1
ATOM 1414 O O . GLU A 1 177 ? 18.937 0.766 -11.581 1.00 90.62 177 GLU A O 1
ATOM 1419 N N . MET A 1 178 ? 18.389 2.694 -12.576 1.00 90.81 178 MET A N 1
ATOM 1420 C CA . MET A 1 178 ? 17.961 3.336 -11.328 1.00 90.81 178 MET A CA 1
ATOM 1421 C C . MET A 1 178 ? 16.814 2.579 -10.663 1.00 90.81 178 MET A C 1
ATOM 1423 O O . MET A 1 178 ? 16.874 2.292 -9.467 1.00 90.81 178 MET A O 1
ATOM 1427 N N . LEU A 1 179 ? 15.786 2.222 -11.437 1.00 90.56 179 LEU A N 1
ATOM 1428 C CA . LEU A 1 179 ? 14.637 1.474 -10.926 1.00 90.56 179 LEU A CA 1
ATOM 1429 C C . LEU A 1 179 ? 15.026 0.038 -10.560 1.00 90.56 179 LEU A C 1
ATOM 1431 O O . LEU A 1 179 ? 14.561 -0.478 -9.545 1.00 90.56 179 LEU A O 1
ATOM 1435 N N . LEU A 1 180 ? 15.923 -0.581 -11.334 1.00 89.56 180 LEU A N 1
ATOM 1436 C CA . LEU A 1 180 ? 16.478 -1.902 -11.032 1.00 89.56 180 LEU A CA 1
ATOM 1437 C C . LEU A 1 180 ? 17.155 -1.928 -9.652 1.00 89.56 180 LEU A C 1
ATOM 1439 O O . LEU A 1 180 ? 16.848 -2.797 -8.834 1.00 89.56 180 LEU A O 1
ATOM 1443 N N . HIS A 1 181 ? 18.030 -0.958 -9.375 1.00 87.06 181 HIS A N 1
ATOM 1444 C CA . HIS A 1 181 ? 18.762 -0.876 -8.110 1.00 87.06 181 HIS A CA 1
ATOM 1445 C C . HIS A 1 181 ? 17.881 -0.471 -6.923 1.00 87.06 181 HIS A C 1
ATOM 1447 O O . HIS A 1 181 ? 18.118 -0.923 -5.804 1.00 87.06 181 HIS A O 1
ATOM 1453 N N . GLN A 1 182 ? 16.863 0.367 -7.139 1.00 89.56 182 GLN A N 1
ATOM 1454 C CA . GLN A 1 182 ? 16.004 0.854 -6.056 1.00 89.56 182 GLN A CA 1
ATOM 1455 C C . GLN A 1 182 ? 14.914 -0.136 -5.622 1.00 89.56 182 GLN A C 1
ATOM 1457 O O . GLN A 1 182 ? 14.494 -0.073 -4.459 1.00 89.56 182 GLN A O 1
ATOM 1462 N N . HIS A 1 183 ? 14.469 -1.025 -6.520 1.00 89.88 183 HIS A N 1
ATOM 1463 C CA . HIS A 1 183 ? 13.223 -1.786 -6.357 1.00 89.88 183 HIS A CA 1
ATOM 1464 C C . HIS A 1 183 ? 13.349 -3.320 -6.398 1.00 89.88 183 HIS A C 1
ATOM 1466 O O . HIS A 1 183 ? 12.358 -3.994 -6.674 1.00 89.88 183 HIS A O 1
ATOM 1472 N N . GLU A 1 184 ? 14.526 -3.890 -6.114 1.00 87.31 184 GLU A N 1
ATOM 1473 C CA . GLU A 1 184 ? 14.745 -5.354 -6.046 1.00 87.31 184 GLU A CA 1
ATOM 1474 C C . GLU A 1 184 ? 14.194 -6.121 -7.271 1.00 87.31 184 GLU A C 1
ATOM 1476 O O . GLU A 1 184 ? 13.729 -7.260 -7.173 1.00 87.31 184 GLU A O 1
ATOM 1481 N N . ILE A 1 185 ? 14.226 -5.493 -8.453 1.00 91.00 185 ILE A N 1
ATOM 1482 C CA . ILE A 1 185 ? 13.706 -6.095 -9.683 1.00 91.00 185 ILE A CA 1
ATOM 1483 C C . ILE A 1 185 ? 14.633 -7.244 -10.076 1.00 91.00 185 ILE A C 1
ATOM 1485 O O . ILE A 1 185 ? 15.846 -7.077 -10.201 1.00 91.00 185 ILE A O 1
ATOM 1489 N N . THR A 1 186 ? 14.073 -8.433 -10.293 1.00 91.44 186 THR A N 1
ATOM 1490 C CA . THR A 1 186 ? 14.901 -9.580 -10.677 1.00 91.44 186 THR A CA 1
ATOM 1491 C C . THR A 1 186 ? 15.476 -9.388 -12.085 1.00 91.44 186 THR A C 1
ATOM 1493 O O . THR A 1 186 ? 14.794 -8.829 -12.953 1.00 91.44 186 THR A O 1
ATOM 1496 N N . PRO A 1 187 ? 16.673 -9.929 -12.383 1.00 90.06 187 PRO A N 1
ATOM 1497 C CA . PRO A 1 187 ? 17.257 -9.848 -13.723 1.00 90.06 187 PRO A CA 1
ATOM 1498 C C . PRO A 1 187 ? 16.307 -10.348 -14.816 1.00 90.06 187 PRO A C 1
ATOM 1500 O O . PRO A 1 187 ? 16.182 -9.733 -15.870 1.00 90.06 187 PRO A O 1
ATOM 1503 N N . ARG A 1 188 ? 15.550 -11.416 -14.532 1.00 90.44 188 ARG A N 1
ATOM 1504 C CA . ARG A 1 188 ? 14.566 -11.982 -15.461 1.00 90.44 188 ARG A CA 1
ATOM 1505 C C . ARG A 1 188 ? 13.383 -11.044 -15.724 1.00 90.44 188 ARG A C 1
ATOM 1507 O O . ARG A 1 188 ? 12.914 -10.960 -16.858 1.00 90.44 188 ARG A O 1
ATOM 1514 N N . GLN A 1 189 ? 12.882 -10.354 -14.696 1.00 92.88 189 GLN A N 1
ATOM 1515 C CA . GLN A 1 189 ? 11.832 -9.343 -14.872 1.00 92.88 189 GLN A CA 1
ATOM 1516 C C . GLN A 1 189 ? 12.351 -8.164 -15.691 1.00 92.88 189 GLN A C 1
ATOM 1518 O O . GLN A 1 189 ? 11.683 -7.754 -16.639 1.00 92.88 189 GLN A O 1
ATOM 1523 N N . TYR A 1 190 ? 13.551 -7.676 -15.370 1.00 93.25 190 TYR A N 1
ATOM 1524 C CA . TYR A 1 190 ? 14.194 -6.592 -16.105 1.00 93.25 190 TYR A CA 1
ATOM 1525 C C . TYR A 1 190 ? 14.360 -6.940 -17.586 1.00 93.25 190 TYR A C 1
ATOM 1527 O O . TYR A 1 190 ? 13.884 -6.205 -18.443 1.00 93.25 190 TYR A O 1
ATOM 1535 N N . GLN A 1 191 ? 14.940 -8.104 -17.891 1.00 90.50 191 GLN A N 1
ATOM 1536 C CA . GLN A 1 191 ? 15.124 -8.585 -19.262 1.00 90.50 191 GLN A CA 1
ATOM 1537 C C . GLN A 1 191 ? 13.815 -8.632 -20.041 1.00 90.50 191 GLN A C 1
ATOM 1539 O O . GLN A 1 191 ? 13.754 -8.149 -21.170 1.00 90.50 191 GLN A O 1
ATOM 1544 N N . LYS A 1 192 ? 12.763 -9.197 -19.437 1.00 93.56 192 LYS A N 1
ATOM 1545 C CA . LYS A 1 192 ? 11.452 -9.293 -20.078 1.00 93.56 192 LYS A CA 1
ATOM 1546 C C . LYS A 1 192 ? 10.895 -7.905 -20.400 1.00 93.56 192 LYS A C 1
ATOM 1548 O O . LYS A 1 192 ? 10.498 -7.667 -21.536 1.00 93.56 192 LYS A O 1
ATOM 1553 N N . VAL A 1 193 ? 10.891 -6.995 -19.424 1.00 96.00 193 VAL A N 1
ATOM 1554 C CA . VAL A 1 193 ? 10.354 -5.638 -19.607 1.00 96.00 193 VAL A CA 1
ATOM 1555 C C . VAL A 1 193 ? 11.185 -4.847 -20.613 1.00 96.00 193 VAL A C 1
ATOM 1557 O O . VAL A 1 193 ? 10.611 -4.226 -21.506 1.00 96.00 193 VAL A O 1
ATOM 1560 N N . ALA A 1 194 ? 12.515 -4.900 -20.521 1.00 94.81 194 ALA A N 1
ATOM 1561 C CA . ALA A 1 194 ? 13.413 -4.233 -21.456 1.00 94.81 194 ALA A CA 1
ATOM 1562 C C . ALA A 1 194 ? 13.173 -4.724 -22.889 1.00 94.81 194 ALA A C 1
ATOM 1564 O O . ALA A 1 194 ? 12.919 -3.910 -23.775 1.00 94.81 194 ALA A O 1
ATOM 1565 N N . LEU A 1 195 ? 13.150 -6.044 -23.104 1.00 94.44 195 LEU A N 1
ATOM 1566 C CA . LEU A 1 195 ? 12.912 -6.637 -24.419 1.00 94.44 195 LEU A CA 1
ATOM 1567 C C . LEU A 1 195 ? 11.550 -6.226 -24.992 1.00 94.44 195 LEU A C 1
ATOM 1569 O O . LEU A 1 195 ? 11.491 -5.733 -26.115 1.00 94.44 195 LEU A O 1
ATOM 1573 N N . GLU A 1 196 ? 10.467 -6.369 -24.221 1.00 95.50 196 GLU A N 1
ATOM 1574 C CA . GLU A 1 196 ? 9.121 -5.957 -24.648 1.00 95.50 196 GLU A CA 1
ATOM 1575 C C . GLU A 1 196 ? 9.072 -4.465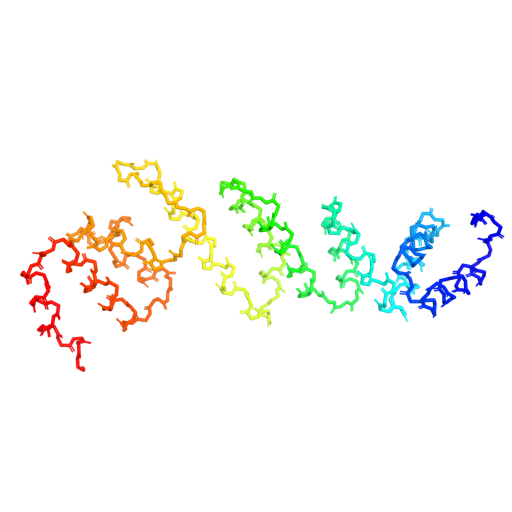 -25.019 1.00 95.50 196 GLU A C 1
ATOM 1577 O O . GLU A 1 196 ? 8.483 -4.094 -26.037 1.00 95.50 196 GLU A O 1
ATOM 1582 N N . SER A 1 197 ? 9.734 -3.614 -24.231 1.00 95.88 197 SER A N 1
ATOM 1583 C CA . SER A 1 197 ? 9.777 -2.164 -24.455 1.00 95.88 197 SER A CA 1
ATOM 1584 C C . SER A 1 197 ? 10.562 -1.799 -25.716 1.00 95.88 197 SER A C 1
ATOM 1586 O O . SER A 1 197 ? 10.094 -0.980 -26.507 1.00 95.88 197 SER A O 1
ATOM 1588 N N . ARG A 1 198 ? 11.728 -2.426 -25.945 1.00 95.38 198 ARG A N 1
ATOM 1589 C CA . ARG A 1 198 ? 12.554 -2.188 -27.145 1.00 95.38 198 ARG A CA 1
ATOM 1590 C C . ARG A 1 198 ? 11.900 -2.733 -28.415 1.00 95.38 198 ARG A C 1
ATOM 1592 O O . ARG A 1 198 ? 11.977 -2.092 -29.463 1.00 95.38 198 ARG A O 1
ATOM 1599 N N . VAL A 1 199 ? 11.196 -3.866 -28.323 1.00 95.06 199 VAL A N 1
ATOM 1600 C CA . VAL A 1 199 ? 10.389 -4.423 -29.425 1.00 95.06 199 VAL A CA 1
ATOM 1601 C C . VAL A 1 199 ? 9.274 -3.463 -29.828 1.00 95.06 199 VAL A C 1
ATOM 1603 O O . VAL A 1 199 ? 9.086 -3.230 -31.022 1.00 95.06 199 VAL A O 1
ATOM 1606 N N . ALA A 1 200 ? 8.578 -2.855 -28.863 1.00 94.62 200 ALA A N 1
ATOM 1607 C CA . ALA A 1 200 ? 7.493 -1.915 -29.145 1.00 94.62 200 ALA A CA 1
ATOM 1608 C C . ALA A 1 200 ? 7.947 -0.705 -29.985 1.00 94.62 200 ALA A C 1
ATOM 1610 O O . ALA A 1 200 ? 7.188 -0.224 -30.826 1.00 94.62 200 ALA A O 1
ATOM 1611 N N . VAL A 1 201 ? 9.196 -0.257 -29.815 1.00 96.00 201 VAL A N 1
ATOM 1612 C CA . VAL A 1 201 ? 9.797 0.843 -30.596 1.00 96.00 201 VAL A CA 1
ATOM 1613 C C . VAL A 1 201 ? 10.628 0.369 -31.793 1.00 96.00 201 VAL A C 1
ATOM 1615 O O . VAL A 1 201 ? 11.236 1.188 -32.477 1.00 96.00 201 VAL A O 1
ATOM 1618 N N . LYS A 1 202 ? 10.634 -0.940 -32.087 1.00 95.06 202 LYS A N 1
ATOM 1619 C CA . LYS A 1 202 ? 11.373 -1.563 -33.202 1.00 95.06 202 LYS A CA 1
ATOM 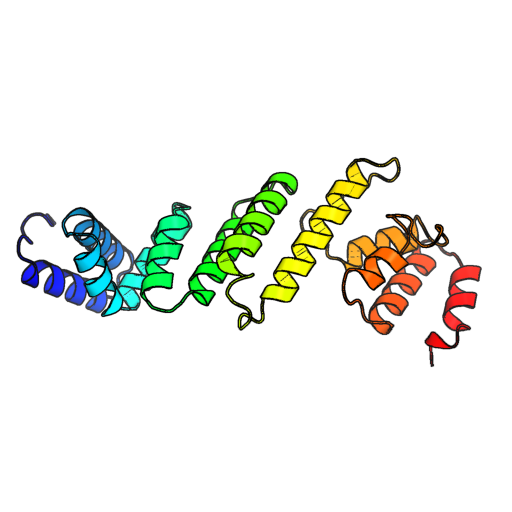1620 C C . LYS A 1 202 ? 12.881 -1.264 -33.181 1.00 95.06 202 LYS A C 1
ATOM 1622 O O . LYS A 1 202 ? 13.507 -1.142 -34.233 1.00 95.06 202 LYS A O 1
ATOM 1627 N N . ALA A 1 203 ? 13.471 -1.156 -31.992 1.00 93.69 203 ALA A N 1
ATOM 1628 C CA . ALA A 1 203 ? 14.901 -0.906 -31.826 1.00 93.69 203 ALA A CA 1
ATOM 1629 C C . ALA A 1 203 ? 15.707 -2.213 -31.950 1.00 93.69 203 ALA A C 1
ATOM 1631 O O . ALA A 1 203 ? 16.129 -2.805 -30.958 1.00 93.69 203 ALA A O 1
ATOM 1632 N N . TRP A 1 204 ? 15.875 -2.697 -33.184 1.00 92.12 204 TRP A N 1
ATOM 1633 C CA . TRP A 1 204 ? 16.452 -4.018 -33.473 1.00 92.12 204 TRP A CA 1
ATOM 1634 C C . TRP A 1 204 ? 17.893 -4.197 -32.993 1.00 92.12 204 TRP A C 1
ATOM 1636 O O . TRP A 1 204 ? 18.221 -5.270 -32.494 1.00 92.12 204 TRP A O 1
ATOM 1646 N N . GLU A 1 205 ? 18.719 -3.153 -33.071 1.00 91.38 205 GLU A N 1
ATOM 1647 C CA . GLU A 1 205 ? 20.099 -3.185 -32.563 1.00 91.38 205 GLU A CA 1
ATOM 1648 C C . GLU A 1 205 ? 20.138 -3.403 -31.044 1.00 91.38 205 GLU A C 1
ATOM 1650 O O . GLU A 1 205 ? 20.887 -4.242 -30.546 1.00 91.38 205 GLU A O 1
ATOM 1655 N N . ASP A 1 206 ? 19.266 -2.722 -30.294 1.00 91.31 206 ASP A N 1
ATOM 1656 C CA . ASP A 1 206 ? 19.167 -2.902 -28.841 1.00 91.31 206 ASP A CA 1
ATOM 1657 C C . ASP A 1 206 ? 18.698 -4.312 -28.484 1.00 91.31 206 ASP A C 1
ATOM 1659 O O . ASP A 1 206 ? 19.219 -4.929 -27.557 1.00 91.31 206 ASP A O 1
ATOM 1663 N N . ILE A 1 207 ? 17.731 -4.840 -29.237 1.00 90.38 207 ILE A N 1
ATOM 1664 C CA . ILE A 1 207 ? 17.222 -6.205 -29.063 1.00 90.38 207 ILE A CA 1
ATOM 1665 C C . ILE A 1 207 ? 18.334 -7.222 -29.320 1.00 90.38 207 ILE A C 1
ATOM 1667 O O . ILE A 1 207 ? 18.498 -8.164 -28.544 1.00 90.38 207 ILE A O 1
ATOM 1671 N N . HIS A 1 208 ? 19.112 -7.025 -30.385 1.00 89.00 208 HIS A N 1
ATOM 1672 C CA . HIS A 1 208 ? 20.240 -7.885 -30.712 1.00 89.00 208 HIS A CA 1
ATOM 1673 C C . HIS A 1 208 ? 21.286 -7.875 -29.591 1.00 89.00 208 HIS A C 1
ATOM 1675 O O . HIS A 1 208 ? 21.664 -8.937 -29.097 1.00 89.00 208 HIS A O 1
ATOM 1681 N N . ASN A 1 209 ? 21.671 -6.688 -29.114 1.00 88.50 209 ASN A N 1
ATOM 1682 C CA . ASN A 1 209 ? 22.627 -6.527 -28.017 1.00 88.50 209 ASN A CA 1
ATOM 1683 C C . ASN A 1 209 ? 22.131 -7.144 -26.707 1.00 88.50 209 ASN A C 1
ATOM 1685 O O . ASN A 1 209 ? 22.912 -7.777 -25.994 1.00 88.50 209 ASN A O 1
ATOM 1689 N N . LEU A 1 210 ? 20.838 -7.002 -26.405 1.00 87.12 210 LEU A N 1
ATOM 1690 C CA . LEU A 1 210 ? 20.227 -7.645 -25.250 1.00 87.12 210 LEU A CA 1
ATOM 1691 C C . LEU A 1 210 ? 20.394 -9.160 -25.354 1.00 87.12 210 LEU A C 1
ATOM 1693 O O . LEU A 1 210 ? 21.071 -9.739 -24.511 1.00 87.12 210 LEU A O 1
ATOM 1697 N N . LEU A 1 211 ? 19.897 -9.785 -26.423 1.00 85.56 211 LEU A N 1
ATOM 1698 C CA . LEU A 1 211 ? 19.940 -11.242 -26.600 1.00 85.56 211 LEU A CA 1
ATOM 1699 C C . LEU A 1 211 ? 21.362 -11.829 -26.629 1.00 85.56 211 LEU A C 1
ATOM 1701 O O . LEU A 1 211 ? 21.550 -12.982 -26.247 1.00 85.56 211 LEU A O 1
ATOM 1705 N N . LEU A 1 212 ? 22.353 -11.056 -27.080 1.00 83.88 212 LEU A N 1
ATOM 1706 C CA . LEU A 1 212 ? 23.759 -11.468 -27.103 1.00 83.88 212 LEU A CA 1
ATOM 1707 C C . LEU A 1 212 ? 24.478 -11.295 -25.762 1.00 83.88 212 LEU A C 1
ATOM 1709 O O . LEU A 1 212 ? 25.536 -11.895 -25.549 1.00 83.88 212 LEU A O 1
ATOM 1713 N N . SER A 1 213 ? 23.952 -10.468 -24.857 1.00 74.56 213 SER A N 1
ATOM 1714 C CA . SER A 1 213 ? 24.582 -10.262 -23.558 1.00 74.56 213 SER A CA 1
ATOM 1715 C C . SER A 1 213 ? 24.538 -11.558 -22.737 1.00 74.56 213 SER A C 1
ATOM 1717 O O . SER A 1 213 ? 23.500 -12.206 -22.605 1.00 74.56 213 SER A O 1
ATOM 1719 N N . LYS A 1 214 ? 25.676 -11.942 -22.136 1.00 55.28 214 LYS A N 1
ATOM 1720 C CA . LYS A 1 214 ? 25.816 -13.167 -21.315 1.00 55.28 214 LYS A CA 1
ATOM 1721 C C . LYS A 1 214 ? 24.887 -13.227 -20.095 1.00 55.28 214 LYS A C 1
ATOM 1723 O O . LYS A 1 214 ? 24.868 -14.232 -19.405 1.00 55.28 214 LYS A O 1
ATOM 1728 N N . VAL A 1 215 ? 24.131 -12.1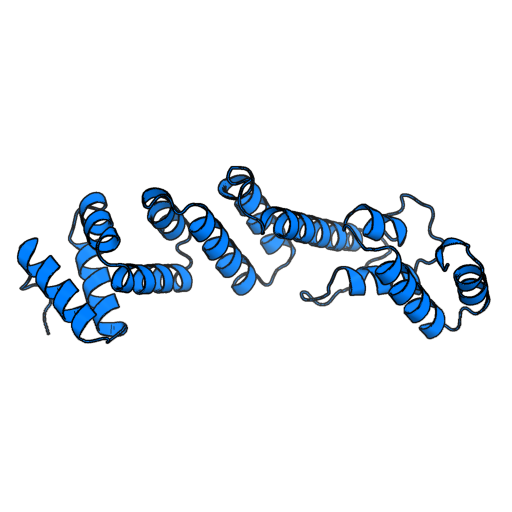67 -19.824 1.00 53.50 215 VAL A N 1
ATOM 1729 C CA . VAL A 1 215 ? 23.112 -12.122 -18.771 1.00 53.50 215 VAL A CA 1
ATOM 1730 C C . VAL A 1 215 ? 21.883 -12.976 -19.154 1.00 53.50 215 VAL A C 1
ATOM 1732 O O . VAL A 1 215 ? 21.087 -13.311 -18.283 1.00 53.50 215 VAL A O 1
ATOM 1735 N N . PHE A 1 216 ? 21.717 -13.350 -20.433 1.00 46.03 216 PHE A N 1
ATOM 1736 C CA . PHE A 1 216 ? 20.575 -14.133 -20.941 1.00 46.03 216 PHE A CA 1
ATOM 1737 C C . PHE A 1 216 ? 20.708 -15.666 -20.821 1.00 46.03 216 PHE A C 1
ATOM 1739 O O . PHE A 1 216 ? 19.729 -16.355 -21.115 1.00 46.03 216 PHE A O 1
ATOM 1746 N N . PHE A 1 217 ? 21.857 -16.199 -20.380 1.00 38.34 217 PHE A N 1
ATOM 1747 C CA . PHE A 1 217 ? 22.088 -17.638 -20.166 1.00 38.34 217 PHE A CA 1
ATOM 1748 C C . PHE A 1 217 ? 22.529 -17.946 -18.737 1.00 38.34 217 PHE A C 1
ATOM 1750 O O . PHE A 1 217 ? 23.389 -17.203 -18.214 1.00 38.34 217 PHE A O 1
#

Foldseek 3Di:
DDPVVQQDPVSLLVQLVVQVVVVDLVSLQVSLVVLCVRDDNVSSLVSCLVPVSSVVSVLVVCLVVVVLVCLCVSCVVNVRLLVSLVSQLVSLVVPDPDLVVSLVSLVVSLVPRVVVCVVRPCNVVSVLVSVVSVLLVVCCVDPNHDDDDPPDDLLNLLLQLLQPVNPPDPPDSSHSVNSCVSHVQDLVSSLVSNLVNCVVVPVVVSNVVSCPPPSND

InterPro domains:
  IPR040057 Spermatogenesis-defective protein 39 [PTHR13364] (2-214)

Secondary structure (DSSP, 8-state):
--GGG--SHHHHHHHHHHHHHTT-HHHHHHHHHHHHHHS-HHHHHHHHHT-HHHHHHHHHHHHHTT-HHHHHHHHHHTT-HHHHHHHHHHHHHHH---HHHHHHHHHHHIIIIITT-TT-TTHHHHHHHHHHHHHHHHHHTSTT-----TT--HHHHHHHHHHHSTTPPTTSTTSHHHHHHHTT--HHHHHHHHHHHHHHTT-HHHHHHHHHSGGG-

Radius of gyration: 25.09 Å; chains: 1; bounding box: 61×36×69 Å

pLDDT: mean 89.0, std 7.72, range [38.34, 96.12]

Organism: NCBI:txid64838

Sequence (217 aa):
FSLEEYKSLVDKKSLLDAAIASGNGDAILIVVLFVTKTLKPALAQRLLMERPDAMNVYVHYLSTRLMLNEITDLLSMQGRPIDAAMTNLNVIIRNTRDETRLLQKLMKCYKTQFVSSPECRETPFVQNYIRLLEWKGALRNTKFHEEFDPDSSVLDCLRYSCRDHWGASEGTLVAPEMLLHQHEITPRQYQKVALESRVAVKAWEDIHNLLLSKVFF